Protein AF-A0A7S1CWE5-F1 (afdb_monomer_lite)

Foldseek 3Di:
DVVPPPDPDPPDDPVRVLQVLQVDWDQDPQGIWHADNPPRHTDQQRDKDWDKAKDWDPVPADPVGTDIDIDTQWIWHDDPVDIDIHGPHQHQDPVRDSDDDDDDDPPPPPDPADDPVVLVVLCVQLVVQLVVLVVVLVVLVVCVVDPVSVVVPSVLVNLLSQLSNLLSVLSNLVNDDDDPVVVVVSVVSNCVSNVSSVVSNVVSVPD

Radius of gyration: 37.26 Å; chains: 1; bounding box: 80×47×92 Å

pLDDT: mean 89.92, std 10.32, range [49.16, 98.31]

Sequence (207 aa):
GIAACQTENDYFSPIELHRQILQTSFTGASGPVSFDPSTGTRSVESLQFAVYNIFMDEDNSDDDFVAFQSRVVAIIEGKADAAEVNILNAFIYNDGGKVPPSDLPPLDHRQLELSTGVKALGWIIGGSVVFSTLYLGYFVWAHRNKTDIRAAQPLFLGMLLFGTFLMGISIIPMTIQDTRDQSTLTCMMTPWLFMMGFSIAFSALFT

Secondary structure (DSSP, 8-state):
--TTTT--STT--HHHHHHHHHH--EEETTEEE-B-TTT-SBPGGG-EEEEEEEEE-GGG-BTTB--EEEEEEEEEES-TTS-EEEE-S----TTS-SSPPPPPPP------PPPHHHHHHHHHHHHHHHHHHHHHHHHHHHTTTSHHHHHT-HHHHHHHHHHHHHHHHTHHHHH----TTTHHHHHHHHHHHHHHHHHHHHHHHH-

Organism: Cyclophora tenuis (NCBI:txid216820)

InterPro domains:
  IPR002455 GPCR family 3, GABA-B receptor [PTHR10519] (17-207)
  IPR017978 GPCR family 3, C-terminal [PF00003] (115-207)

Structure (mmCIF, N/CA/C/O backbone):
data_AF-A0A7S1CWE5-F1
#
_entry.id   AF-A0A7S1CWE5-F1
#
loop_
_atom_site.group_PDB
_atom_site.id
_atom_site.type_symbol
_atom_site.label_atom_id
_atom_site.label_alt_id
_atom_site.label_comp_id
_atom_site.label_asym_id
_atom_site.label_entity_id
_atom_site.label_seq_id
_atom_site.pdbx_PDB_ins_code
_atom_site.Cartn_x
_atom_site.Cartn_y
_atom_site.Cartn_z
_atom_site.occupancy
_atom_site.B_iso_or_equiv
_atom_site.auth_seq_id
_atom_site.auth_comp_id
_atom_site.auth_asym_id
_atom_site.auth_atom_id
_atom_site.pdbx_PDB_model_num
ATOM 1 N N . GLY A 1 1 ? 37.405 6.003 -14.367 1.00 50.72 1 GLY A N 1
ATOM 2 C CA . GLY A 1 1 ? 38.863 6.035 -14.152 1.00 5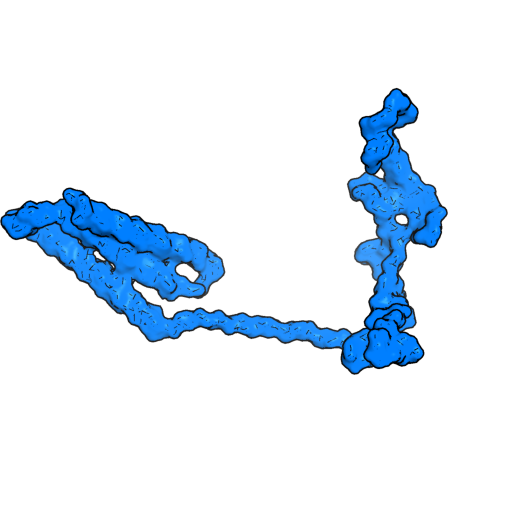0.72 1 GLY A CA 1
ATOM 3 C C . GLY A 1 1 ? 39.212 5.456 -12.799 1.00 50.72 1 GLY A C 1
ATOM 4 O O . GLY A 1 1 ? 39.399 6.215 -11.867 1.00 50.72 1 GLY A O 1
ATOM 5 N N . ILE A 1 2 ? 39.270 4.126 -12.696 1.00 49.16 2 ILE A N 1
ATOM 6 C CA . ILE A 1 2 ? 39.659 3.410 -11.463 1.00 49.16 2 ILE A CA 1
ATOM 7 C C . ILE A 1 2 ? 41.151 3.010 -11.521 1.00 49.16 2 ILE A C 1
ATOM 9 O O . ILE A 1 2 ? 41.769 2.736 -10.502 1.00 49.16 2 ILE A O 1
ATOM 13 N N . ALA A 1 3 ? 41.757 3.050 -12.716 1.00 54.53 3 ALA A N 1
ATOM 14 C CA . ALA A 1 3 ? 43.150 2.665 -12.957 1.00 54.53 3 ALA A CA 1
ATOM 15 C C . ALA A 1 3 ? 44.195 3.750 -12.609 1.00 54.53 3 ALA A C 1
ATOM 17 O O . ALA A 1 3 ? 45.382 3.457 -12.612 1.00 54.53 3 ALA A O 1
ATOM 18 N N . ALA A 1 4 ? 43.781 4.987 -12.307 1.00 57.53 4 ALA A N 1
ATOM 19 C CA . ALA A 1 4 ? 44.699 6.100 -12.018 1.00 57.53 4 ALA A CA 1
ATOM 20 C C . ALA A 1 4 ? 44.841 6.416 -10.516 1.00 57.53 4 ALA A C 1
ATOM 22 O O . ALA A 1 4 ? 45.616 7.287 -10.142 1.00 57.53 4 ALA A O 1
ATOM 23 N N . CYS A 1 5 ? 44.102 5.735 -9.634 1.00 57.69 5 CYS A N 1
ATOM 24 C CA . CYS A 1 5 ? 44.118 6.050 -8.200 1.00 57.69 5 CYS A CA 1
ATOM 25 C C . CYS A 1 5 ? 45.385 5.570 -7.466 1.00 57.69 5 CYS A C 1
ATOM 27 O O . CYS A 1 5 ? 45.549 5.901 -6.297 1.00 57.69 5 CYS A O 1
ATOM 29 N N . GLN A 1 6 ? 46.261 4.797 -8.119 1.00 58.94 6 GLN A N 1
ATOM 30 C CA . GLN A 1 6 ? 47.479 4.232 -7.516 1.00 58.94 6 GLN A CA 1
ATOM 31 C C . GLN A 1 6 ? 48.726 4.360 -8.404 1.00 58.94 6 GLN A C 1
ATOM 33 O O . GLN A 1 6 ? 49.717 3.670 -8.182 1.00 58.94 6 GLN A O 1
ATOM 38 N N . THR A 1 7 ? 48.712 5.219 -9.425 1.00 61.97 7 THR A N 1
ATOM 39 C CA . THR A 1 7 ? 49.931 5.458 -10.204 1.00 61.97 7 THR A CA 1
ATOM 40 C C . THR A 1 7 ? 50.860 6.367 -9.398 1.00 61.97 7 THR A C 1
ATOM 42 O O . THR A 1 7 ? 50.577 7.551 -9.266 1.00 61.97 7 THR A O 1
ATOM 45 N N . GLU A 1 8 ? 51.969 5.825 -8.883 1.00 63.31 8 GLU A N 1
ATOM 46 C CA . GLU A 1 8 ? 53.020 6.540 -8.121 1.00 63.31 8 GLU A CA 1
ATOM 47 C C . GLU A 1 8 ? 53.754 7.646 -8.914 1.00 63.31 8 GLU A C 1
ATOM 49 O O . GLU A 1 8 ? 54.685 8.258 -8.401 1.00 63.31 8 GLU A O 1
ATOM 54 N N . ASN A 1 9 ? 53.349 7.928 -10.157 1.00 61.97 9 ASN A N 1
ATOM 55 C CA . ASN A 1 9 ? 54.029 8.876 -11.033 1.00 61.97 9 ASN A CA 1
ATOM 56 C C . ASN A 1 9 ? 53.226 10.178 -11.238 1.00 61.97 9 ASN A C 1
ATOM 58 O O . ASN A 1 9 ? 52.073 10.139 -11.665 1.00 61.97 9 ASN A O 1
ATOM 62 N N . ASP A 1 10 ? 53.898 11.320 -11.048 1.00 65.38 10 ASP A N 1
ATOM 63 C CA . ASP A 1 10 ? 53.425 12.724 -11.104 1.00 65.38 10 ASP A CA 1
ATOM 64 C C . ASP A 1 10 ? 52.913 13.244 -12.474 1.00 65.38 10 ASP A C 1
ATOM 66 O O . ASP A 1 10 ? 52.763 14.450 -12.674 1.00 65.38 10 ASP A O 1
ATOM 70 N N . TYR A 1 11 ? 52.651 12.390 -13.466 1.00 72.81 11 TYR A N 1
ATOM 71 C CA . TYR A 1 11 ? 52.433 12.865 -14.844 1.00 72.81 11 TYR A CA 1
ATOM 72 C C . TYR A 1 11 ? 51.095 13.591 -15.073 1.00 72.81 11 TYR A C 1
ATOM 74 O O . TYR A 1 11 ? 51.016 14.422 -15.977 1.00 72.81 11 TYR A O 1
ATOM 82 N N . PHE A 1 12 ? 50.044 13.312 -14.293 1.00 74.25 12 PHE A N 1
ATOM 83 C CA . PHE A 1 12 ? 48.774 14.049 -14.359 1.00 74.25 12 PHE A CA 1
ATOM 84 C C . PHE A 1 12 ? 47.915 13.844 -13.104 1.00 74.25 12 PHE A C 1
ATOM 86 O O . PHE A 1 12 ? 47.935 12.787 -12.478 1.00 74.25 12 PHE A O 1
ATOM 93 N N . SER A 1 13 ? 47.088 14.842 -12.766 1.00 84.50 13 SER A N 1
ATOM 94 C CA . SER A 1 13 ? 46.064 14.686 -11.725 1.00 84.50 13 SER A CA 1
ATOM 95 C C . SER A 1 13 ? 44.827 13.954 -12.275 1.00 84.50 13 SER A C 1
ATOM 97 O O . SER A 1 13 ? 44.495 14.121 -13.452 1.00 84.50 13 SER A O 1
ATOM 99 N N . PRO A 1 14 ? 44.076 13.195 -11.453 1.00 82.25 14 PRO A N 1
ATOM 100 C CA . PRO A 1 14 ? 42.840 12.537 -11.892 1.00 82.25 14 PRO A CA 1
ATOM 101 C C . PRO A 1 14 ? 41.799 13.506 -12.473 1.00 82.25 14 PRO A C 1
ATOM 103 O O . PRO A 1 14 ? 41.075 13.161 -13.405 1.00 82.25 14 PRO A O 1
ATOM 106 N N . ILE A 1 15 ? 41.750 14.731 -11.942 1.00 85.75 15 ILE A N 1
ATOM 107 C CA . ILE A 1 15 ? 40.865 15.801 -12.420 1.00 85.75 15 ILE A CA 1
ATOM 108 C C . ILE A 1 15 ? 41.298 16.264 -13.814 1.00 85.75 15 ILE A C 1
ATOM 110 O O . ILE A 1 15 ? 40.448 16.477 -14.678 1.00 85.75 15 ILE A O 1
ATOM 114 N N . GLU A 1 16 ? 42.607 16.393 -14.043 1.00 87.19 16 GLU A N 1
ATOM 115 C CA . GLU A 1 16 ? 43.148 16.767 -15.348 1.00 87.19 16 GLU A CA 1
ATOM 116 C C . GLU A 1 16 ? 42.901 15.670 -16.382 1.00 87.19 16 GLU A C 1
ATOM 118 O O . GLU A 1 16 ? 42.371 15.961 -17.447 1.00 87.19 16 GLU A O 1
ATOM 123 N N . LEU A 1 17 ? 43.164 14.402 -16.048 1.00 87.50 17 LEU A N 1
ATOM 124 C CA . LEU A 1 17 ? 42.863 13.285 -16.947 1.00 87.50 17 LEU A CA 1
ATOM 125 C C . LEU A 1 17 ? 41.376 13.241 -17.313 1.00 87.50 17 LEU A C 1
ATOM 127 O O . LEU A 1 17 ? 41.041 13.079 -18.482 1.00 87.50 17 LEU A O 1
ATOM 131 N N . HIS A 1 18 ? 40.479 13.394 -16.336 1.00 89.50 18 HIS A N 1
ATOM 132 C CA . HIS A 1 18 ? 39.043 13.414 -16.602 1.00 89.50 18 HIS A CA 1
ATOM 133 C C . HIS A 1 18 ? 38.659 14.565 -17.541 1.00 89.50 18 HIS A C 1
ATOM 135 O O . HIS A 1 18 ? 37.950 14.344 -18.517 1.00 89.50 18 HIS A O 1
ATOM 141 N N . ARG A 1 19 ? 39.179 15.775 -17.301 1.00 91.12 19 ARG A N 1
ATOM 142 C CA . ARG A 1 19 ? 38.954 16.937 -18.173 1.00 91.12 19 ARG A CA 1
ATOM 143 C C . ARG A 1 19 ? 39.459 16.689 -19.594 1.00 91.12 19 ARG A C 1
ATOM 145 O O . ARG A 1 19 ? 38.743 16.998 -20.541 1.00 91.12 19 ARG A O 1
ATOM 152 N N . GLN A 1 20 ? 40.646 16.102 -19.736 1.00 91.62 20 GLN A N 1
ATOM 153 C CA . GLN A 1 20 ? 41.210 15.752 -21.037 1.00 91.62 20 GLN A CA 1
ATOM 154 C C . GLN A 1 20 ? 40.349 14.707 -21.751 1.00 91.62 20 GLN A C 1
ATOM 156 O O . GLN A 1 20 ? 40.031 14.894 -22.918 1.00 91.62 20 GLN A O 1
ATOM 161 N N . ILE A 1 21 ? 39.882 13.665 -21.049 1.00 92.69 21 ILE A N 1
ATOM 162 C CA . ILE A 1 21 ? 38.960 12.658 -21.606 1.00 92.69 21 ILE A CA 1
ATOM 163 C C . ILE A 1 21 ? 37.685 13.321 -22.138 1.00 92.69 21 ILE A C 1
ATOM 165 O O . ILE A 1 21 ? 37.298 13.047 -23.272 1.00 92.69 21 ILE A O 1
ATOM 169 N N . LEU A 1 22 ? 37.073 14.232 -21.376 1.00 94.38 22 LEU A N 1
ATOM 170 C CA . LEU A 1 22 ? 35.870 14.948 -21.818 1.00 94.38 22 LEU A CA 1
ATOM 171 C C . LEU A 1 22 ? 36.103 15.822 -23.059 1.00 94.38 22 LEU A C 1
ATOM 173 O O . LEU A 1 22 ? 35.178 16.050 -23.829 1.00 94.38 22 LEU A O 1
ATOM 177 N N . GLN A 1 23 ? 37.331 16.303 -23.259 1.00 94.75 23 GLN A N 1
ATOM 178 C CA . GLN A 1 23 ? 37.723 17.100 -24.424 1.00 94.75 23 GLN A CA 1
ATOM 179 C C . GLN A 1 23 ? 38.191 16.247 -25.609 1.00 94.75 23 GLN A C 1
ATOM 181 O O . GLN A 1 23 ? 38.357 16.774 -26.712 1.00 94.75 23 GLN A O 1
ATOM 186 N N . THR A 1 24 ? 38.403 14.940 -25.419 1.00 94.06 24 THR A N 1
ATOM 187 C CA . THR A 1 24 ? 38.786 14.067 -26.527 1.00 94.06 24 THR A CA 1
ATOM 188 C C . THR A 1 24 ? 37.632 13.889 -27.504 1.00 94.06 24 THR A C 1
ATOM 190 O O . THR A 1 24 ? 36.492 13.609 -27.132 1.00 94.06 24 THR A O 1
ATOM 193 N N . SER A 1 25 ? 37.954 14.022 -28.787 1.00 94.75 25 SER A N 1
ATOM 194 C CA . SER A 1 25 ? 37.091 13.595 -29.876 1.00 94.75 25 SER A CA 1
ATOM 195 C C . SER A 1 25 ? 37.913 12.769 -30.851 1.00 94.75 25 SER A C 1
ATOM 197 O O . SER A 1 25 ? 39.050 13.110 -31.178 1.00 94.75 25 SER A O 1
ATOM 199 N N . PHE A 1 26 ? 37.370 11.633 -31.263 1.00 95.38 26 PHE A N 1
ATOM 200 C CA . PHE A 1 26 ? 38.037 10.731 -32.194 1.00 95.38 26 PHE A CA 1
ATOM 201 C C . PHE A 1 26 ? 37.001 9.934 -32.979 1.00 95.38 26 PHE A C 1
ATOM 203 O O . PHE A 1 26 ? 35.851 9.816 -32.568 1.00 95.38 26 PHE A O 1
ATOM 210 N N . THR A 1 27 ? 37.396 9.379 -34.122 1.00 95.62 27 THR A N 1
ATOM 211 C CA . THR A 1 27 ? 36.531 8.479 -34.897 1.00 95.62 27 THR A CA 1
ATOM 212 C C . THR A 1 27 ? 36.921 7.042 -34.593 1.00 95.62 27 THR A C 1
ATOM 214 O O . THR A 1 27 ? 38.054 6.641 -34.848 1.00 95.62 27 THR A O 1
ATOM 217 N N . GLY A 1 28 ? 35.994 6.286 -34.007 1.00 92.50 28 GLY A N 1
ATOM 218 C CA . GLY A 1 28 ? 36.162 4.865 -33.716 1.00 92.50 28 GLY A CA 1
ATOM 219 C C . GLY A 1 28 ? 35.362 3.981 -34.673 1.00 92.50 28 GLY A C 1
ATOM 220 O O . GLY A 1 28 ? 34.708 4.460 -35.596 1.00 92.50 28 GLY A O 1
ATOM 221 N N . ALA A 1 29 ? 35.353 2.673 -34.405 1.00 91.06 29 ALA A N 1
ATOM 222 C CA . ALA A 1 29 ? 34.542 1.713 -35.162 1.00 91.06 29 ALA A CA 1
ATOM 223 C C . ALA A 1 29 ? 33.028 1.993 -35.060 1.00 91.06 29 ALA A C 1
ATOM 225 O O . ALA A 1 29 ? 32.278 1.674 -35.973 1.00 91.06 29 ALA A O 1
ATOM 226 N N . SER A 1 30 ? 32.585 2.628 -33.971 1.00 88.06 30 SER A N 1
ATOM 227 C CA . SER A 1 30 ? 31.195 3.053 -33.755 1.00 88.06 30 SER A CA 1
ATOM 228 C C . SER A 1 30 ? 30.885 4.458 -34.295 1.00 88.06 30 SER A C 1
ATOM 230 O O . SER A 1 30 ? 29.948 5.092 -33.811 1.00 88.06 30 SER A O 1
ATOM 232 N N . GLY A 1 31 ? 31.725 5.002 -35.179 1.00 89.94 31 GLY A N 1
ATOM 233 C CA . GLY A 1 31 ? 31.609 6.370 -35.685 1.00 89.94 31 GLY A CA 1
ATOM 234 C C . GLY A 1 31 ? 32.316 7.422 -34.815 1.00 89.94 31 GLY A C 1
ATOM 235 O O . GLY A 1 31 ? 33.174 7.073 -33.992 1.00 89.94 31 GLY A O 1
ATOM 236 N N . PRO A 1 32 ? 32.001 8.716 -35.007 1.00 92.00 32 PRO A N 1
ATOM 237 C CA . PRO A 1 32 ? 32.591 9.797 -34.225 1.00 92.00 32 PRO A CA 1
ATOM 238 C C . PRO A 1 32 ? 32.208 9.653 -32.749 1.00 92.00 32 PRO A C 1
ATOM 240 O O . PRO A 1 32 ? 31.063 9.366 -32.415 1.00 92.00 32 PRO A O 1
ATOM 243 N N . VAL A 1 33 ? 33.171 9.831 -31.855 1.00 93.00 33 VAL A N 1
ATOM 244 C CA . VAL A 1 33 ? 32.997 9.785 -30.403 1.00 93.00 33 VAL A CA 1
ATOM 245 C C . VAL A 1 33 ? 33.381 11.149 -29.854 1.00 93.00 33 VAL A C 1
ATOM 247 O O . VAL A 1 33 ? 34.499 11.616 -30.067 1.00 93.00 33 VAL A O 1
ATOM 250 N N . SER A 1 34 ? 32.458 11.776 -29.140 1.00 94.31 34 SER A N 1
ATOM 251 C CA . SER A 1 34 ? 32.696 12.961 -28.317 1.00 94.31 34 SER A CA 1
ATOM 252 C C . SER A 1 34 ? 31.933 12.812 -27.006 1.00 94.31 34 SER A C 1
ATOM 254 O O . SER A 1 34 ? 30.985 12.027 -26.932 1.00 94.31 34 SER A O 1
ATOM 256 N N . PHE A 1 35 ? 32.346 13.524 -25.962 1.00 93.94 35 PHE A N 1
ATOM 257 C CA . PHE A 1 35 ? 31.734 13.433 -2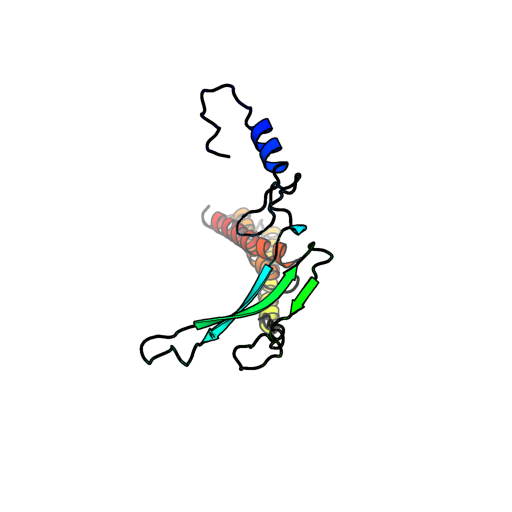4.637 1.00 93.94 35 PHE A CA 1
ATOM 258 C C . PHE A 1 35 ? 31.040 14.739 -24.257 1.00 93.94 35 PHE A C 1
ATOM 260 O O . PHE A 1 35 ? 31.499 15.828 -24.593 1.00 93.94 35 PHE A O 1
ATOM 267 N N . ASP A 1 36 ? 29.920 14.621 -23.552 1.00 92.12 36 ASP A N 1
ATOM 268 C CA . ASP A 1 36 ? 29.234 15.748 -22.939 1.00 92.12 36 ASP A CA 1
ATOM 269 C C . ASP A 1 36 ? 30.045 16.222 -21.719 1.00 92.12 36 ASP A C 1
ATOM 271 O O . ASP A 1 36 ? 30.264 15.440 -20.788 1.00 92.12 36 ASP A O 1
ATOM 275 N N . PRO A 1 37 ? 30.488 17.492 -21.684 1.00 92.12 37 PRO A N 1
ATOM 276 C CA . PRO A 1 37 ? 31.319 18.008 -20.601 1.00 92.12 37 PRO A CA 1
ATOM 277 C C . PRO A 1 37 ? 30.603 18.060 -19.242 1.00 92.12 37 PRO A C 1
ATOM 279 O O . PRO A 1 37 ? 31.273 18.161 -18.215 1.00 92.12 37 PRO A O 1
ATOM 282 N N . SER A 1 38 ? 29.267 18.017 -19.219 1.00 92.19 38 SER A N 1
ATOM 283 C CA . SER A 1 38 ? 28.462 18.090 -17.998 1.00 92.19 38 SER A CA 1
ATOM 284 C C . SER A 1 38 ? 28.180 16.715 -17.387 1.00 92.19 38 SER A C 1
ATOM 286 O O . SER A 1 38 ? 28.329 16.537 -16.179 1.00 92.19 38 SER A O 1
ATOM 288 N N . THR A 1 39 ? 27.807 15.734 -18.214 1.00 91.88 39 THR A N 1
ATOM 289 C CA . THR A 1 39 ? 27.425 14.387 -17.759 1.00 91.88 39 THR A CA 1
ATOM 290 C C . THR A 1 39 ? 28.554 13.364 -17.876 1.00 91.88 39 THR A C 1
ATOM 292 O O . THR A 1 39 ? 28.518 12.329 -17.214 1.00 91.88 39 THR A O 1
ATOM 295 N N . GLY A 1 40 ? 29.547 13.622 -18.730 1.00 91.62 40 GLY A N 1
ATOM 296 C CA . GLY A 1 40 ? 30.605 12.676 -19.085 1.00 91.62 40 GLY A CA 1
ATOM 297 C C . GLY A 1 40 ? 30.152 11.495 -19.941 1.00 91.62 40 GLY A C 1
ATOM 298 O O . GLY A 1 40 ? 30.930 10.572 -20.183 1.00 91.62 40 GLY A O 1
ATOM 299 N N . THR A 1 41 ? 28.903 11.510 -20.410 1.00 92.12 41 THR A N 1
ATOM 300 C CA . THR A 1 41 ? 28.372 10.508 -21.339 1.00 92.12 41 THR A CA 1
ATOM 301 C C . THR A 1 41 ? 28.758 10.843 -22.780 1.00 92.12 41 THR A C 1
ATOM 303 O O . THR A 1 41 ? 29.221 11.945 -23.071 1.00 92.12 41 THR A O 1
ATOM 306 N N . ARG A 1 42 ? 28.616 9.888 -23.706 1.00 90.81 42 ARG A N 1
ATOM 307 C CA . ARG A 1 42 ? 28.870 10.150 -25.129 1.00 90.81 42 ARG A CA 1
ATOM 308 C C . ARG A 1 42 ? 27.817 11.122 -25.672 1.00 90.81 42 ARG A C 1
ATOM 310 O O . ARG A 1 42 ? 26.630 10.939 -25.422 1.00 90.81 42 ARG A O 1
ATOM 317 N N . SER A 1 43 ? 28.256 12.120 -26.435 1.00 89.81 43 SER A N 1
ATOM 318 C CA . SER A 1 43 ? 27.379 13.111 -27.056 1.00 89.81 43 SER A CA 1
ATOM 319 C C . SER A 1 43 ? 26.349 12.432 -27.953 1.00 89.81 43 SER A C 1
ATOM 321 O O . SER A 1 43 ? 26.707 11.660 -28.850 1.00 89.81 43 SER A O 1
ATOM 323 N N . VAL A 1 44 ? 25.077 12.769 -27.734 1.00 86.00 44 VAL A N 1
ATOM 324 C CA . VAL A 1 44 ? 23.927 12.227 -28.472 1.00 86.00 44 VAL A CA 1
ATOM 325 C C . VAL A 1 44 ? 23.989 12.589 -29.959 1.00 86.00 44 VAL A C 1
ATOM 327 O O . VAL A 1 44 ? 23.566 11.801 -30.790 1.00 86.00 44 VAL A O 1
ATOM 330 N N . GLU A 1 45 ? 24.618 13.714 -30.319 1.00 84.50 45 GLU A N 1
ATOM 331 C CA . GLU A 1 45 ? 24.836 14.110 -31.723 1.00 84.50 45 GLU A CA 1
ATOM 332 C C . GLU A 1 45 ? 25.700 13.114 -32.507 1.00 84.50 45 GLU A C 1
ATOM 334 O O . GLU A 1 45 ? 25.619 13.034 -33.727 1.00 84.50 45 GLU A O 1
ATOM 339 N N . SER A 1 46 ? 26.556 12.376 -31.800 1.00 81.94 46 SER A N 1
ATOM 340 C CA . SER A 1 46 ? 27.487 11.409 -32.382 1.00 81.94 46 SER A CA 1
ATOM 341 C C . SER A 1 46 ? 26.958 9.971 -32.339 1.00 81.94 46 SER A C 1
ATOM 343 O O . SER A 1 46 ? 27.666 9.034 -32.716 1.00 81.94 46 SER A O 1
ATOM 345 N N . LEU A 1 47 ? 25.741 9.792 -31.815 1.00 87.38 47 LEU A N 1
ATOM 346 C CA . LEU A 1 47 ? 25.101 8.503 -31.621 1.00 87.38 47 LEU A CA 1
ATOM 347 C C . LEU A 1 47 ? 24.037 8.267 -32.686 1.00 87.38 47 LEU A C 1
ATOM 349 O O . LEU A 1 47 ? 23.243 9.139 -33.024 1.00 87.38 47 LEU A O 1
ATOM 353 N N . GLN A 1 48 ? 24.018 7.031 -33.161 1.00 89.19 48 GLN A N 1
ATOM 354 C CA . GLN A 1 48 ? 22.978 6.497 -34.015 1.00 89.19 48 GLN A CA 1
ATOM 355 C C . GLN A 1 48 ? 22.331 5.350 -33.249 1.00 89.19 48 GLN A C 1
ATOM 357 O O . GLN A 1 48 ? 23.022 4.441 -32.778 1.00 89.19 48 GLN A O 1
ATOM 362 N N . PHE A 1 49 ? 21.013 5.396 -33.103 1.00 91.56 49 PHE A N 1
ATOM 363 C CA . PHE A 1 49 ? 20.254 4.304 -32.510 1.00 91.56 49 PHE A CA 1
ATOM 364 C C . PHE A 1 49 ? 19.559 3.530 -33.620 1.00 91.56 49 PHE A C 1
ATOM 366 O O . PHE A 1 49 ? 19.057 4.115 -34.574 1.00 91.56 49 PHE A O 1
ATOM 373 N N . ALA A 1 50 ? 19.520 2.209 -33.500 1.00 94.56 50 ALA A N 1
ATOM 374 C CA . ALA A 1 50 ? 18.820 1.352 -34.442 1.00 94.56 50 ALA A CA 1
ATOM 375 C C . ALA A 1 50 ? 17.773 0.530 -33.694 1.00 94.56 50 ALA A C 1
ATOM 377 O O . ALA A 1 50 ? 18.059 -0.086 -32.666 1.00 94.56 50 ALA A O 1
ATOM 378 N N . VAL A 1 51 ? 16.556 0.529 -34.225 1.00 96.06 51 VAL A N 1
ATOM 379 C CA . VAL A 1 51 ? 15.448 -0.296 -33.755 1.00 96.06 51 VAL A CA 1
ATOM 380 C C . VAL A 1 51 ? 15.419 -1.547 -34.614 1.00 96.06 51 VAL A C 1
ATOM 382 O O . VAL A 1 51 ? 15.240 -1.466 -35.829 1.00 96.06 51 VAL A O 1
ATOM 385 N N . TYR A 1 52 ? 15.583 -2.702 -33.981 1.00 97.44 52 TYR A N 1
ATOM 386 C CA . TYR A 1 52 ? 15.511 -3.999 -34.641 1.00 97.44 52 TYR A CA 1
ATOM 387 C C . TYR A 1 52 ? 14.165 -4.648 -34.343 1.00 97.44 52 TYR A C 1
ATOM 389 O O . TYR A 1 52 ? 13.723 -4.666 -33.197 1.00 97.44 52 TYR A O 1
ATOM 397 N N . ASN A 1 53 ? 13.538 -5.208 -35.371 1.00 97.38 53 ASN A N 1
ATOM 398 C CA . ASN A 1 53 ? 12.456 -6.161 -35.203 1.00 97.38 53 ASN A CA 1
ATOM 399 C C . ASN A 1 53 ? 13.020 -7.575 -35.317 1.00 97.38 53 ASN A C 1
ATOM 401 O O . ASN A 1 53 ? 13.721 -7.878 -36.285 1.00 97.38 53 ASN A O 1
ATOM 405 N N . ILE A 1 54 ? 12.736 -8.408 -34.322 1.00 96.56 54 ILE A N 1
ATOM 406 C CA . ILE A 1 54 ? 13.223 -9.782 -34.222 1.00 96.56 54 ILE A CA 1
ATOM 407 C C . ILE A 1 54 ? 12.026 -10.701 -34.419 1.00 96.56 54 ILE A C 1
ATOM 409 O O . ILE A 1 54 ? 11.036 -10.590 -33.700 1.00 96.56 54 ILE A O 1
ATOM 413 N N . PHE A 1 55 ? 12.121 -11.601 -35.388 1.00 94.12 55 PHE A N 1
ATOM 414 C CA . PHE A 1 55 ? 11.066 -12.553 -35.717 1.00 94.12 55 PHE A CA 1
ATOM 415 C C . PHE A 1 55 ? 11.670 -13.926 -36.018 1.00 94.12 55 PHE A C 1
ATOM 417 O O . PHE A 1 55 ? 12.878 -14.052 -36.227 1.00 94.12 55 PHE A O 1
ATOM 424 N N . MET A 1 56 ? 10.835 -14.963 -35.965 1.00 94.38 56 MET A N 1
ATOM 425 C CA . MET A 1 56 ? 11.257 -16.340 -36.219 1.00 94.38 56 MET A CA 1
ATOM 426 C C . MET A 1 56 ? 11.767 -16.477 -37.659 1.00 94.38 56 MET A C 1
ATOM 428 O O . MET A 1 56 ? 11.206 -15.899 -38.592 1.00 94.38 56 MET A O 1
ATOM 432 N N . ASP A 1 57 ? 12.866 -17.200 -37.819 1.00 95.62 57 ASP A N 1
ATOM 433 C CA . ASP A 1 57 ? 13.450 -17.515 -39.114 1.00 95.62 57 ASP A CA 1
ATOM 434 C C . ASP A 1 57 ? 13.036 -18.928 -39.517 1.00 95.62 57 ASP A C 1
ATOM 436 O O . ASP A 1 57 ? 13.664 -19.900 -39.103 1.00 95.62 57 ASP A O 1
ATOM 440 N N . GLU A 1 58 ? 11.934 -19.039 -40.259 1.00 93.69 58 GLU A N 1
ATOM 441 C CA . GLU A 1 58 ? 11.351 -20.328 -40.655 1.00 93.69 58 GLU A CA 1
ATOM 442 C C . GLU A 1 58 ? 12.314 -21.172 -41.499 1.00 93.69 58 GLU A C 1
ATOM 444 O O . GLU A 1 58 ? 12.308 -22.390 -41.374 1.00 93.69 58 GLU A O 1
ATOM 449 N N . ASP A 1 59 ? 13.184 -20.541 -42.295 1.00 96.38 59 ASP A N 1
ATOM 450 C CA . ASP A 1 59 ? 14.119 -21.248 -43.179 1.00 96.38 59 ASP A CA 1
ATOM 451 C C . ASP A 1 59 ? 15.263 -21.929 -42.407 1.00 96.38 59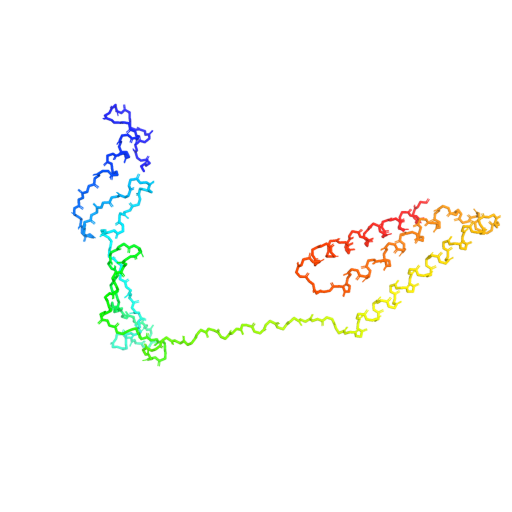 ASP A C 1
ATOM 453 O O . ASP A 1 59 ? 15.865 -22.883 -42.897 1.00 96.38 59 ASP A O 1
ATOM 457 N N . ASN A 1 60 ? 15.573 -21.427 -41.208 1.00 95.81 60 ASN A N 1
ATOM 458 C CA . ASN A 1 60 ? 16.643 -21.928 -40.341 1.00 95.81 60 ASN A CA 1
ATOM 459 C C . ASN A 1 60 ? 16.115 -22.556 -39.040 1.00 95.81 60 ASN A C 1
ATOM 461 O O . ASN A 1 60 ? 16.910 -22.888 -38.158 1.00 95.81 60 ASN A O 1
ATOM 465 N N . SER A 1 61 ? 14.792 -22.666 -38.889 1.00 95.69 61 SER A N 1
ATOM 466 C CA . SER A 1 61 ? 14.157 -23.303 -37.735 1.00 95.69 61 SER A CA 1
ATOM 467 C C . SER A 1 61 ? 13.774 -24.742 -38.074 1.00 95.69 61 SER A C 1
ATOM 469 O O . SER A 1 61 ? 13.160 -24.992 -39.105 1.00 95.69 61 SER A O 1
ATOM 471 N N . ASP A 1 62 ? 14.083 -25.662 -37.165 1.00 95.62 62 ASP A N 1
ATOM 472 C CA . ASP A 1 62 ? 13.758 -27.089 -37.240 1.00 95.62 62 ASP A CA 1
ATOM 473 C C . ASP A 1 62 ? 12.889 -27.500 -36.034 1.00 95.62 62 ASP A C 1
ATOM 475 O O . ASP A 1 62 ? 12.689 -26.721 -35.099 1.00 95.62 62 ASP A O 1
ATOM 479 N N . ASP A 1 63 ? 12.420 -28.753 -36.001 1.00 95.06 63 ASP A N 1
ATOM 480 C CA . ASP A 1 63 ? 11.588 -29.288 -34.905 1.00 95.06 63 ASP A CA 1
ATOM 481 C C . ASP A 1 63 ? 12.249 -29.166 -33.513 1.00 95.06 63 ASP A C 1
ATOM 483 O O . ASP A 1 63 ? 11.556 -29.018 -32.504 1.00 95.06 63 ASP A O 1
ATOM 487 N N . ASP A 1 64 ? 13.585 -29.188 -33.456 1.00 96.06 64 ASP A N 1
ATOM 488 C CA . ASP A 1 64 ? 14.363 -29.111 -32.213 1.00 96.06 64 ASP A CA 1
ATOM 489 C C . ASP A 1 64 ? 14.908 -27.700 -31.911 1.00 96.06 64 ASP A C 1
ATOM 491 O O . ASP A 1 64 ? 15.313 -27.420 -30.778 1.00 96.06 64 ASP A O 1
ATOM 495 N N . PHE A 1 65 ? 14.938 -26.800 -32.902 1.00 95.06 65 PHE A N 1
ATOM 496 C CA . PHE A 1 65 ? 15.617 -25.507 -32.793 1.00 95.06 65 PHE A CA 1
ATOM 497 C C . PHE A 1 65 ? 14.830 -24.377 -33.448 1.00 95.06 65 PHE A C 1
ATOM 499 O O . PHE A 1 65 ? 14.528 -24.408 -34.634 1.00 95.06 65 PHE A O 1
ATOM 506 N N . VAL A 1 66 ? 14.592 -23.312 -32.682 1.00 95.00 66 VAL A N 1
ATOM 507 C CA . VAL A 1 66 ? 13.994 -22.075 -33.191 1.00 95.00 66 VAL A CA 1
ATOM 508 C C . VAL A 1 66 ? 15.094 -21.064 -33.487 1.00 95.00 66 VAL A C 1
ATOM 510 O O . VAL A 1 66 ? 15.773 -20.590 -32.570 1.00 95.00 66 VAL A O 1
ATOM 513 N N . ALA A 1 67 ? 15.249 -20.710 -34.759 1.00 96.56 67 ALA A N 1
ATOM 514 C CA . ALA A 1 67 ? 16.113 -19.627 -35.195 1.00 96.56 67 ALA A CA 1
ATOM 515 C C . ALA A 1 67 ? 15.345 -18.300 -35.230 1.00 96.56 67 ALA A C 1
ATOM 517 O O . ALA A 1 67 ? 14.140 -18.242 -35.483 1.00 96.56 67 ALA A O 1
ATOM 518 N N . PHE A 1 68 ? 16.062 -17.206 -34.980 1.00 96.25 68 PHE A N 1
ATOM 519 C CA . PHE A 1 68 ? 15.523 -15.853 -35.058 1.00 96.25 68 PHE A CA 1
ATOM 520 C C . PHE A 1 68 ? 16.369 -15.024 -36.010 1.00 96.25 68 PHE A C 1
ATOM 522 O O . PHE A 1 68 ? 17.598 -15.034 -35.933 1.00 96.25 68 PHE A O 1
ATOM 529 N N . GLN A 1 69 ? 15.698 -14.237 -36.842 1.00 96.19 69 GLN A N 1
ATOM 530 C CA . GLN A 1 69 ? 16.323 -13.223 -37.675 1.00 96.19 69 GLN A CA 1
ATOM 531 C C . GLN A 1 69 ? 15.947 -11.832 -37.170 1.00 96.19 69 GLN A C 1
ATOM 533 O O . GLN A 1 69 ? 14.844 -11.596 -36.669 1.00 96.19 69 GLN A O 1
ATOM 538 N N . SER A 1 70 ? 16.883 -10.892 -37.286 1.00 96.56 70 SER A N 1
ATOM 539 C CA . SER A 1 70 ? 16.655 -9.494 -36.933 1.00 96.56 70 SER A CA 1
ATOM 540 C C . SER A 1 70 ? 16.706 -8.614 -38.175 1.00 96.56 70 SER A C 1
ATOM 542 O O . SER A 1 70 ? 17.509 -8.819 -39.085 1.00 96.56 70 SER A O 1
ATOM 544 N N . ARG A 1 71 ? 15.831 -7.610 -38.223 1.00 96.25 71 ARG A N 1
ATOM 545 C CA . ARG A 1 71 ? 15.788 -6.614 -39.295 1.00 96.25 71 ARG A CA 1
ATOM 546 C C . ARG A 1 71 ? 15.747 -5.219 -38.699 1.00 96.25 71 ARG A C 1
ATOM 548 O O . ARG A 1 71 ? 14.930 -4.948 -37.823 1.00 96.25 71 ARG A O 1
ATOM 555 N N . VAL A 1 72 ? 16.585 -4.318 -39.205 1.00 97.00 72 VAL A N 1
ATOM 556 C CA . VAL A 1 72 ? 16.534 -2.901 -38.822 1.00 97.00 72 VAL A CA 1
ATOM 557 C C . VAL A 1 72 ? 15.234 -2.289 -39.349 1.00 97.00 72 VAL A C 1
ATOM 559 O O . VAL A 1 72 ? 14.996 -2.264 -40.556 1.00 97.00 72 VAL A O 1
ATOM 562 N N . VAL A 1 73 ? 14.389 -1.804 -38.445 1.00 96.88 73 VAL A N 1
ATOM 563 C CA . VAL A 1 73 ? 13.117 -1.131 -38.743 1.00 96.88 73 VAL A CA 1
ATOM 564 C C . VAL A 1 73 ? 13.319 0.361 -38.875 1.00 96.88 73 VAL A C 1
ATOM 566 O O . VAL A 1 73 ? 12.848 0.957 -39.838 1.00 96.88 73 VAL A O 1
ATOM 569 N N . ALA A 1 74 ? 14.031 0.960 -37.928 1.00 96.19 74 ALA A N 1
ATOM 570 C CA . ALA A 1 74 ? 14.258 2.390 -37.910 1.00 96.19 74 ALA A CA 1
ATOM 571 C C . ALA A 1 74 ? 15.667 2.705 -37.430 1.00 96.19 74 ALA A C 1
ATOM 573 O O . ALA A 1 74 ? 16.222 2.003 -36.585 1.00 96.19 74 ALA A O 1
ATOM 574 N N . ILE A 1 75 ? 16.212 3.784 -37.966 1.00 94.38 75 ILE A N 1
ATOM 575 C CA . ILE A 1 75 ? 17.437 4.408 -37.501 1.00 94.38 75 ILE A CA 1
ATOM 576 C C . ILE A 1 75 ? 17.059 5.784 -36.960 1.00 94.38 75 ILE A C 1
ATOM 578 O O . ILE A 1 75 ? 16.310 6.516 -37.599 1.00 94.38 75 ILE A O 1
ATOM 582 N N . ILE A 1 76 ? 17.547 6.109 -35.770 1.00 92.56 76 ILE A N 1
ATOM 583 C CA . ILE A 1 76 ? 17.291 7.370 -35.084 1.00 92.56 76 ILE A CA 1
ATOM 584 C C . ILE A 1 76 ? 18.625 8.098 -34.966 1.00 92.56 76 ILE A C 1
ATOM 586 O O . ILE A 1 76 ? 19.558 7.599 -34.328 1.00 92.56 76 ILE A O 1
ATOM 590 N N . GLU A 1 77 ? 18.701 9.264 -35.597 1.00 89.12 77 GLU A N 1
ATOM 591 C CA . GLU A 1 77 ? 19.884 10.124 -35.631 1.00 89.12 77 GLU A CA 1
ATOM 592 C C . GLU A 1 77 ? 19.554 11.503 -35.057 1.00 89.12 77 GLU A C 1
ATOM 594 O O . GLU A 1 77 ? 18.443 12.007 -35.205 1.00 89.12 77 GLU A O 1
ATOM 599 N N . GLY A 1 78 ? 20.534 12.135 -34.412 1.00 79.00 78 GLY A N 1
ATOM 600 C CA . GLY A 1 78 ? 20.415 13.517 -33.947 1.00 79.00 78 GLY A CA 1
ATOM 601 C C . GLY A 1 78 ? 20.092 13.676 -32.459 1.00 79.00 78 GLY A C 1
ATOM 602 O O . GLY A 1 78 ? 20.129 12.736 -31.669 1.00 79.00 78 GLY A O 1
ATOM 603 N N . LYS A 1 79 ? 19.850 14.928 -32.052 1.00 75.69 79 LYS A N 1
ATOM 604 C CA . LYS A 1 79 ? 19.617 15.318 -30.650 1.00 75.69 79 LYS A CA 1
ATOM 605 C C . LYS A 1 79 ? 18.267 14.824 -30.139 1.00 75.69 79 LYS A C 1
ATOM 607 O O . LYS A 1 79 ? 17.312 14.784 -30.898 1.00 75.69 79 LYS A O 1
ATOM 612 N N . ALA A 1 80 ? 18.166 14.582 -28.831 1.00 67.06 80 ALA A N 1
ATOM 613 C CA . ALA A 1 80 ? 16.933 14.139 -28.168 1.00 67.06 80 ALA A CA 1
ATOM 614 C C . ALA A 1 80 ? 15.683 14.975 -28.529 1.00 67.06 80 ALA A C 1
ATOM 616 O O . ALA A 1 80 ? 14.607 14.411 -28.691 1.00 67.06 80 ALA A O 1
ATOM 617 N N . ASP A 1 81 ? 15.839 16.289 -28.728 1.00 70.19 81 ASP A N 1
ATOM 618 C CA . ASP A 1 81 ? 14.732 17.206 -29.046 1.00 70.19 81 ASP A CA 1
ATOM 619 C C . ASP A 1 81 ? 14.458 17.372 -30.556 1.00 70.19 81 ASP A C 1
ATOM 621 O O . ASP A 1 81 ? 13.485 18.016 -30.944 1.00 70.19 81 ASP A O 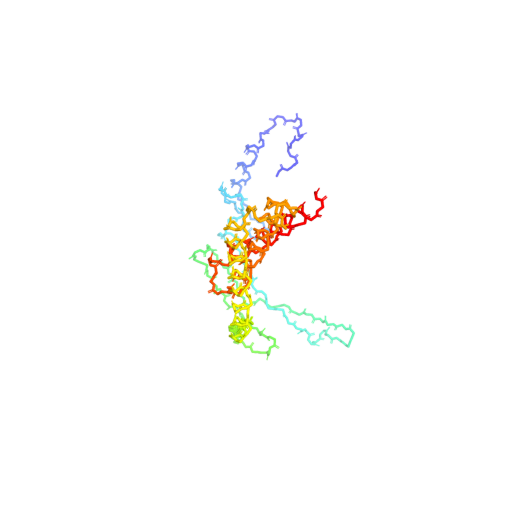1
ATOM 625 N N . ALA A 1 82 ? 15.316 16.824 -31.420 1.00 75.06 82 ALA A N 1
ATOM 626 C CA . ALA A 1 82 ? 15.244 16.954 -32.878 1.00 75.06 82 ALA A CA 1
ATOM 627 C C . ALA A 1 82 ? 15.683 15.659 -33.582 1.00 75.06 82 ALA A C 1
ATOM 629 O O . ALA A 1 82 ? 16.367 15.700 -34.603 1.00 75.06 82 ALA A O 1
ATOM 630 N N . ALA A 1 83 ? 15.352 14.510 -32.992 1.00 82.12 83 ALA A N 1
ATOM 631 C CA . ALA A 1 83 ? 15.762 13.220 -33.516 1.00 82.12 83 ALA A CA 1
ATOM 632 C C . ALA A 1 83 ? 15.022 12.938 -34.829 1.00 82.12 83 ALA A C 1
ATOM 634 O O . ALA A 1 83 ? 13.790 12.911 -34.870 1.00 82.12 83 ALA A O 1
ATOM 635 N N . GLU A 1 84 ? 15.776 12.714 -35.900 1.00 87.75 84 GLU A N 1
ATOM 636 C CA . GLU A 1 84 ? 15.233 12.289 -37.182 1.00 87.75 84 GLU A CA 1
ATOM 637 C C . GLU A 1 84 ? 15.083 10.768 -37.165 1.00 87.75 84 GLU A C 1
ATOM 639 O O . GLU A 1 84 ? 16.047 10.019 -36.980 1.00 87.75 84 GLU A O 1
ATOM 644 N N . VAL A 1 85 ? 13.841 10.305 -37.317 1.00 90.88 85 VAL A N 1
ATOM 645 C CA . VAL A 1 85 ? 13.511 8.878 -37.344 1.00 90.88 85 VAL A CA 1
ATOM 646 C C . VAL A 1 85 ? 13.391 8.427 -38.794 1.00 90.88 85 VAL A C 1
ATOM 648 O O . VAL A 1 85 ? 12.381 8.662 -39.457 1.00 90.88 85 VAL A O 1
ATOM 651 N N . ASN A 1 86 ? 14.415 7.730 -39.271 1.00 94.19 86 ASN A N 1
ATOM 652 C CA . ASN A 1 86 ? 14.459 7.140 -40.600 1.00 94.19 86 ASN A CA 1
ATOM 653 C C . ASN A 1 86 ? 13.904 5.714 -40.556 1.00 94.19 86 ASN A C 1
ATOM 655 O O . ASN A 1 86 ? 14.587 4.774 -40.146 1.00 94.19 86 ASN A O 1
ATOM 659 N N . ILE A 1 87 ? 12.650 5.546 -40.979 1.00 93.38 87 ILE A N 1
ATOM 660 C CA . ILE A 1 87 ? 11.993 4.236 -41.056 1.00 93.38 87 ILE A CA 1
ATOM 661 C C . ILE A 1 87 ? 12.476 3.515 -42.321 1.00 93.38 87 ILE A C 1
ATOM 663 O O . ILE A 1 87 ? 12.138 3.904 -43.436 1.00 93.38 87 ILE A O 1
ATOM 667 N N . LEU A 1 88 ? 13.262 2.454 -42.141 1.00 95.56 88 LEU A N 1
ATOM 668 C CA . LEU A 1 88 ? 13.805 1.628 -43.222 1.00 95.56 88 LEU A CA 1
ATOM 669 C C . LEU A 1 88 ? 12.866 0.482 -43.606 1.00 95.56 88 LEU A C 1
ATOM 671 O O . LEU A 1 88 ? 12.743 0.139 -44.778 1.00 95.56 88 LEU A O 1
ATOM 675 N N . ASN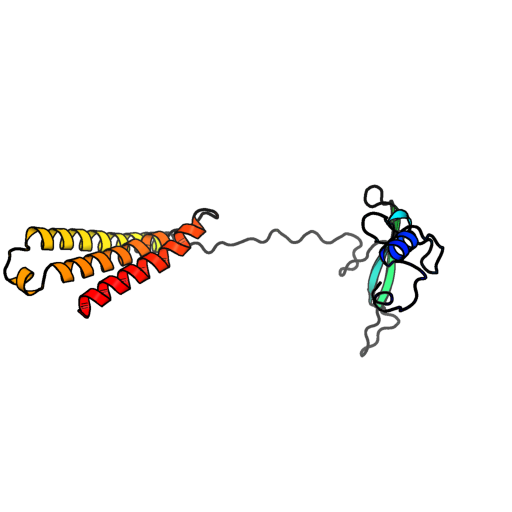 A 1 89 ? 12.212 -0.128 -42.618 1.00 95.00 89 ASN A N 1
ATOM 676 C CA . ASN A 1 89 ? 11.297 -1.249 -42.806 1.00 95.00 89 ASN A CA 1
ATOM 677 C C . ASN A 1 89 ? 10.072 -1.080 -41.904 1.00 95.00 89 ASN A C 1
ATOM 679 O O . ASN A 1 89 ? 10.137 -0.412 -40.879 1.00 95.00 89 ASN A O 1
ATOM 683 N N . ALA A 1 90 ? 8.955 -1.717 -42.257 1.00 94.19 90 ALA A N 1
ATOM 684 C CA . ALA A 1 90 ? 7.801 -1.777 -41.364 1.00 94.19 90 ALA A CA 1
ATOM 685 C C . ALA A 1 90 ? 8.085 -2.717 -40.180 1.00 94.19 90 ALA A C 1
ATOM 687 O O . ALA A 1 90 ? 8.637 -3.803 -40.373 1.00 94.19 90 ALA A O 1
ATOM 688 N N . PHE A 1 91 ? 7.675 -2.316 -38.976 1.00 94.94 91 PHE A N 1
ATOM 689 C CA . PHE A 1 91 ? 7.652 -3.210 -37.820 1.00 94.94 91 PHE A CA 1
ATOM 690 C C . PHE A 1 91 ? 6.559 -4.266 -38.037 1.00 94.94 91 PHE A C 1
ATOM 692 O O . PHE A 1 91 ? 5.464 -3.930 -38.481 1.00 94.94 91 PHE A O 1
ATOM 699 N N . ILE A 1 92 ? 6.873 -5.531 -37.775 1.00 94.94 92 ILE A N 1
ATOM 700 C CA . ILE A 1 92 ? 5.958 -6.671 -37.909 1.00 94.94 92 ILE A CA 1
ATOM 701 C C . ILE A 1 92 ? 5.666 -7.155 -36.495 1.00 94.94 92 ILE A C 1
ATOM 703 O O . ILE A 1 92 ? 6.597 -7.522 -35.779 1.00 94.94 92 ILE A O 1
ATOM 707 N N . TYR A 1 93 ? 4.400 -7.113 -36.101 1.00 94.12 93 TYR A N 1
ATOM 708 C CA . TYR A 1 93 ? 3.940 -7.560 -34.792 1.00 94.12 93 TYR A CA 1
ATOM 709 C C . TYR A 1 93 ? 3.692 -9.073 -34.785 1.00 94.12 93 TYR A C 1
ATOM 711 O O . TYR A 1 93 ? 3.777 -9.750 -35.810 1.00 94.12 93 TYR A O 1
ATOM 719 N N . ASN A 1 94 ? 3.411 -9.621 -33.605 1.00 90.62 94 ASN A N 1
ATOM 720 C CA . ASN A 1 94 ? 3.205 -11.057 -33.395 1.00 90.62 94 ASN A CA 1
ATOM 721 C C . ASN A 1 94 ? 2.027 -11.648 -34.193 1.00 90.62 94 ASN A C 1
ATOM 723 O O . ASN A 1 94 ? 1.981 -12.854 -34.401 1.00 90.62 94 ASN A O 1
ATOM 727 N N . ASP A 1 95 ? 1.085 -10.817 -34.631 1.00 91.50 95 ASP A N 1
ATOM 728 C CA . ASP A 1 95 ? -0.050 -11.183 -35.479 1.00 91.50 95 ASP A CA 1
ATOM 729 C C . ASP A 1 95 ? 0.276 -11.136 -36.987 1.00 91.50 95 ASP A C 1
ATOM 731 O O . ASP A 1 95 ? -0.600 -11.358 -37.822 1.00 91.50 95 ASP A O 1
ATOM 735 N N . GLY A 1 96 ? 1.525 -10.822 -37.352 1.00 91.56 96 GLY A N 1
ATOM 736 C CA . GLY A 1 96 ? 1.956 -10.582 -38.731 1.00 91.56 96 GLY A CA 1
ATOM 737 C C . GLY A 1 96 ? 1.541 -9.209 -39.278 1.00 91.56 96 GLY A C 1
ATOM 738 O O . GLY A 1 96 ? 1.883 -8.858 -40.411 1.00 91.56 96 GLY A O 1
ATOM 739 N N . GLY A 1 97 ? 0.821 -8.412 -38.486 1.00 93.56 97 GLY A N 1
ATOM 740 C CA . GLY A 1 97 ? 0.386 -7.069 -38.826 1.00 93.56 97 GLY A CA 1
ATOM 741 C C . GLY A 1 97 ? 1.531 -6.058 -38.802 1.00 93.56 97 GLY A C 1
ATOM 742 O O . GLY A 1 97 ? 2.567 -6.252 -38.170 1.00 93.56 97 GLY A O 1
ATOM 743 N N . LYS A 1 98 ? 1.330 -4.934 -39.500 1.00 94.75 98 LYS A N 1
ATOM 744 C CA . LYS A 1 98 ? 2.232 -3.762 -39.475 1.00 94.75 98 LYS A CA 1
ATOM 745 C C . LYS A 1 98 ? 1.707 -2.616 -38.610 1.00 94.75 98 LYS A C 1
ATOM 747 O O . LYS A 1 98 ? 2.350 -1.576 -38.498 1.00 94.75 98 LYS A O 1
ATOM 752 N N . VAL A 1 99 ? 0.503 -2.781 -38.068 1.00 94.62 99 VAL A N 1
ATOM 753 C CA . VAL A 1 99 ? -0.178 -1.780 -37.249 1.00 94.62 99 VAL A CA 1
ATOM 754 C C . VAL A 1 99 ? 0.059 -2.154 -35.789 1.00 94.62 99 VAL A C 1
ATOM 756 O O . VAL A 1 99 ? -0.162 -3.317 -35.454 1.00 94.62 99 VAL A O 1
ATOM 759 N N . PRO A 1 100 ? 0.509 -1.218 -34.932 1.00 92.56 100 PRO A N 1
ATOM 760 C CA . PRO A 1 100 ? 0.666 -1.500 -33.514 1.00 92.56 100 PRO A CA 1
ATOM 761 C C . PRO A 1 100 ? -0.648 -2.015 -32.923 1.00 92.56 100 PRO A C 1
ATOM 763 O O . PRO A 1 100 ? -1.704 -1.445 -33.225 1.00 92.56 100 PRO A O 1
ATOM 766 N N . PRO A 1 101 ? -0.606 -3.066 -32.084 1.00 90.75 101 PRO A N 1
ATOM 767 C CA . PRO A 1 101 ? -1.789 -3.494 -31.359 1.00 90.75 101 PRO A CA 1
ATOM 768 C C . PRO A 1 101 ? -2.293 -2.329 -30.507 1.00 90.75 101 PRO A C 1
ATOM 770 O O . PRO A 1 101 ? -1.507 -1.512 -30.024 1.00 90.75 101 PRO A O 1
ATOM 773 N N . SER A 1 102 ? -3.613 -2.236 -30.349 1.00 91.62 102 SER A N 1
ATOM 774 C CA . SER A 1 102 ? -4.205 -1.222 -29.479 1.00 91.62 102 SER A CA 1
ATOM 775 C C . SER A 1 102 ? -3.649 -1.350 -28.065 1.00 91.62 102 SER A C 1
ATOM 777 O O . SER A 1 102 ? -3.369 -2.460 -27.601 1.00 91.62 102 SER A O 1
ATOM 779 N N . ASP A 1 103 ? -3.521 -0.211 -27.387 1.00 91.19 103 ASP A N 1
ATOM 780 C CA . ASP A 1 103 ? -3.142 -0.186 -25.982 1.00 91.19 103 ASP A CA 1
ATOM 781 C C . ASP A 1 103 ? -4.035 -1.127 -25.170 1.00 91.19 103 ASP A C 1
ATOM 783 O O . ASP A 1 103 ? -5.204 -1.368 -25.499 1.00 91.19 103 ASP A O 1
ATOM 787 N N . LEU A 1 104 ? -3.464 -1.660 -24.091 1.00 86.25 104 LEU A N 1
ATOM 788 C CA . LEU A 1 104 ? -4.202 -2.492 -23.154 1.00 86.25 104 LEU A CA 1
ATOM 789 C C . LEU A 1 104 ? -5.496 -1.766 -22.751 1.00 86.25 104 LEU A C 1
ATOM 791 O O . LEU A 1 104 ? -5.445 -0.571 -22.434 1.00 86.25 104 LEU A O 1
ATOM 795 N N . PRO A 1 105 ? -6.652 -2.458 -22.743 1.00 87.75 105 PRO A N 1
ATOM 796 C CA . PRO A 1 105 ? -7.876 -1.845 -22.259 1.00 87.75 105 PRO A CA 1
ATOM 797 C C . PRO A 1 105 ? -7.641 -1.347 -20.828 1.00 87.75 105 PRO A C 1
ATOM 799 O O . PRO A 1 105 ? -6.879 -1.976 -20.081 1.00 87.75 105 PRO A O 1
ATOM 802 N N . PRO A 1 106 ? -8.272 -0.230 -20.423 1.00 84.75 106 PRO A N 1
ATOM 803 C CA . PRO A 1 106 ? -8.146 0.246 -19.056 1.00 84.75 106 PRO A CA 1
ATOM 804 C C . PRO A 1 106 ? -8.510 -0.897 -18.108 1.00 84.75 106 PRO A C 1
ATOM 806 O O . PRO A 1 106 ? -9.542 -1.550 -18.286 1.00 84.75 106 PRO A O 1
ATOM 809 N N . LEU A 1 107 ? -7.644 -1.170 -17.126 1.00 82.00 107 LEU A N 1
ATOM 810 C CA . LEU A 1 107 ? -7.950 -2.176 -16.119 1.00 82.00 107 LEU A CA 1
ATOM 811 C C . LEU A 1 107 ? -9.212 -1.735 -15.377 1.00 82.00 107 LEU A C 1
ATOM 813 O O . LEU A 1 107 ? -9.199 -0.734 -14.662 1.00 82.00 107 LEU A O 1
ATOM 817 N N . ASP A 1 108 ? -10.284 -2.509 -15.525 1.00 81.50 108 ASP A N 1
ATOM 818 C CA . ASP A 1 108 ? -11.480 -2.363 -14.707 1.00 81.50 108 ASP A CA 1
ATOM 819 C C . ASP A 1 108 ? -11.125 -2.765 -13.270 1.00 81.50 108 ASP A C 1
ATOM 821 O O . ASP A 1 108 ? -11.070 -3.944 -12.905 1.00 81.50 108 ASP A O 1
ATOM 825 N N . HIS A 1 109 ? -10.770 -1.776 -12.453 1.00 77.25 109 HIS A N 1
ATOM 826 C CA . HIS A 1 109 ? -10.526 -1.973 -11.035 1.00 77.25 109 HIS A CA 1
ATOM 827 C C . HIS A 1 109 ? -11.870 -2.141 -10.331 1.00 77.25 109 HIS A C 1
ATOM 829 O O . HIS A 1 109 ? -12.434 -1.182 -9.809 1.00 77.25 109 HIS A O 1
ATOM 835 N N . ARG A 1 110 ? -12.378 -3.377 -10.271 1.00 70.50 110 ARG A N 1
ATOM 836 C CA . ARG A 1 110 ? -13.494 -3.695 -9.377 1.00 70.50 110 ARG A CA 1
ATOM 837 C C . ARG A 1 110 ? -13.034 -3.562 -7.934 1.00 70.50 110 ARG A C 1
ATOM 839 O O . ARG A 1 110 ? -12.402 -4.463 -7.383 1.00 70.50 110 ARG A O 1
ATOM 846 N N . GLN A 1 111 ? -13.364 -2.436 -7.321 1.00 74.12 111 GLN A N 1
ATOM 847 C CA . GLN A 1 111 ? -13.243 -2.276 -5.883 1.00 74.12 111 GLN A CA 1
ATOM 848 C C . GLN A 1 111 ? -14.293 -3.174 -5.224 1.00 74.12 111 GLN A C 1
ATOM 850 O O . GLN A 1 111 ? -15.496 -3.028 -5.435 1.00 74.12 111 GLN A O 1
ATOM 855 N N . LEU A 1 112 ? -13.824 -4.173 -4.476 1.00 80.81 112 LEU A N 1
ATOM 856 C CA . LEU A 1 112 ? -14.677 -5.014 -3.642 1.00 80.81 112 LEU A CA 1
ATOM 857 C C . LEU A 1 112 ? -15.079 -4.204 -2.409 1.00 80.81 112 LEU A C 1
ATOM 859 O O . LEU A 1 112 ? -14.474 -4.315 -1.343 1.00 80.81 112 LEU A O 1
ATOM 863 N N . GLU A 1 113 ? -16.082 -3.353 -2.573 1.00 85.06 113 GLU A N 1
ATOM 864 C CA . GLU A 1 113 ? -16.673 -2.619 -1.463 1.00 85.06 113 GLU A CA 1
ATOM 865 C C . GLU A 1 113 ? -17.464 -3.572 -0.557 1.00 85.06 113 GLU A C 1
ATOM 867 O O . GLU A 1 113 ? -18.126 -4.514 -1.009 1.00 85.06 113 GLU A O 1
ATOM 872 N N . LEU A 1 114 ? -17.428 -3.323 0.754 1.00 86.44 114 LEU A N 1
ATOM 873 C CA . LEU A 1 114 ? -18.340 -3.985 1.678 1.00 86.44 114 LEU A CA 1
ATOM 874 C C . LEU A 1 114 ? -19.770 -3.631 1.272 1.00 86.44 114 LEU A C 1
ATOM 876 O O . LEU A 1 114 ? -20.129 -2.453 1.182 1.00 86.44 114 LEU A O 1
ATOM 880 N N . SER A 1 115 ? -20.599 -4.665 1.133 1.00 91.69 115 SER A N 1
ATOM 881 C CA . SER A 1 115 ? -22.039 -4.501 0.960 1.00 91.69 115 SER A CA 1
ATOM 882 C C . SER A 1 115 ? -22.606 -3.576 2.037 1.00 91.69 115 SER A C 1
ATOM 884 O O . SER A 1 115 ? -22.271 -3.685 3.223 1.00 91.69 115 SER A O 1
ATOM 886 N N . THR A 1 116 ? -23.517 -2.694 1.630 1.00 91.56 116 THR A N 1
ATOM 887 C CA . THR A 1 116 ? -24.218 -1.756 2.513 1.00 91.56 116 THR A CA 1
ATOM 888 C C . THR A 1 116 ? -24.850 -2.459 3.716 1.00 91.56 116 THR A C 1
ATOM 890 O O . THR A 1 116 ? -24.859 -1.904 4.811 1.00 91.56 116 THR A O 1
ATOM 893 N N . GLY A 1 117 ? -25.312 -3.706 3.552 1.00 94.75 117 GLY A N 1
ATOM 894 C CA . GLY A 1 117 ? -25.875 -4.498 4.648 1.00 94.75 117 GLY A CA 1
ATOM 895 C C . GLY A 1 117 ? -24.858 -4.827 5.745 1.00 94.75 117 GLY A C 1
ATOM 896 O O . GLY A 1 117 ? -25.176 -4.727 6.928 1.00 94.75 117 GLY A O 1
ATOM 897 N N . VAL A 1 118 ? -23.616 -5.149 5.372 1.00 93.81 118 VAL A N 1
ATOM 898 C CA . VAL A 1 118 ? -22.537 -5.435 6.334 1.00 93.81 118 VAL A CA 1
ATOM 899 C C . VAL A 1 118 ? -22.113 -4.155 7.053 1.00 93.81 118 VAL A C 1
ATOM 90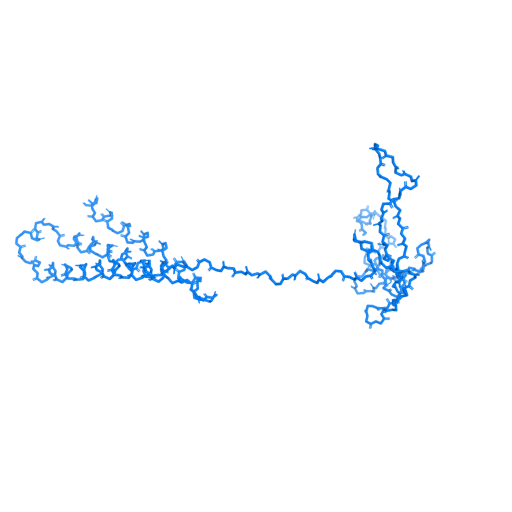1 O O . VAL A 1 118 ? -21.933 -4.173 8.270 1.00 93.81 118 VAL A O 1
ATOM 904 N N . LYS A 1 119 ? -22.027 -3.027 6.330 1.00 93.81 119 LYS A N 1
ATOM 905 C CA . LYS A 1 119 ? -21.741 -1.707 6.922 1.00 93.81 119 LYS A CA 1
ATOM 906 C C . LYS A 1 119 ? -22.808 -1.328 7.958 1.00 93.81 119 LYS A C 1
ATOM 908 O O . LYS A 1 119 ? -22.473 -0.993 9.093 1.00 93.81 119 LYS A O 1
ATOM 913 N N . ALA A 1 120 ? -24.086 -1.467 7.601 1.00 95.56 120 ALA A N 1
ATOM 914 C CA . ALA A 1 120 ? -25.205 -1.191 8.500 1.00 95.56 120 ALA A CA 1
ATOM 915 C C . ALA A 1 120 ? -25.185 -2.093 9.744 1.00 95.56 120 ALA A C 1
ATOM 917 O O . ALA A 1 120 ? -25.341 -1.603 10.861 1.00 95.56 120 ALA A O 1
ATOM 918 N N . LEU A 1 121 ? -24.935 -3.395 9.569 1.00 95.75 121 LEU A N 1
ATOM 919 C CA . LEU A 1 121 ? -24.813 -4.333 10.684 1.00 95.75 121 LEU A CA 1
ATOM 920 C C . LEU A 1 121 ? -23.669 -3.939 11.631 1.00 95.75 121 LEU A C 1
ATOM 922 O O . LEU A 1 121 ? -23.864 -3.911 12.846 1.00 95.75 121 LEU A O 1
ATOM 926 N N . GLY A 1 122 ? -22.505 -3.582 11.082 1.00 94.38 122 GLY A N 1
ATOM 927 C CA . GLY A 1 122 ? -21.357 -3.109 11.857 1.00 94.38 122 GLY A CA 1
ATOM 928 C C . GLY A 1 122 ? -21.688 -1.878 12.702 1.00 94.38 122 GLY A C 1
ATOM 929 O O . GLY A 1 122 ? -21.379 -1.848 13.892 1.00 94.38 122 GLY A O 1
ATOM 930 N N . TRP A 1 123 ? -22.389 -0.893 12.134 1.00 95.50 123 TRP A N 1
ATOM 931 C CA . TRP A 1 123 ? -22.813 0.304 12.868 1.00 95.50 123 TRP A CA 1
ATOM 932 C C . TRP A 1 123 ? -23.846 0.019 13.953 1.00 95.50 123 TRP A C 1
ATOM 934 O O . TRP A 1 123 ? -23.759 0.601 15.032 1.00 95.50 123 TRP A O 1
ATOM 944 N N . ILE A 1 124 ? -24.795 -0.886 13.706 1.00 97.12 124 ILE A N 1
ATOM 945 C CA . ILE A 1 124 ? -25.793 -1.277 14.710 1.00 97.12 124 ILE A CA 1
ATOM 946 C C . ILE A 1 124 ? -25.102 -1.949 15.899 1.00 97.12 124 ILE A C 1
ATOM 948 O O . ILE A 1 124 ? -25.342 -1.571 17.047 1.00 97.12 124 ILE A O 1
ATOM 952 N N . ILE A 1 125 ? -24.207 -2.905 15.635 1.00 95.56 125 ILE A N 1
ATOM 953 C CA . ILE A 1 125 ? -23.479 -3.624 16.685 1.00 95.56 125 ILE A CA 1
ATOM 954 C C . ILE A 1 125 ? -22.559 -2.662 17.442 1.00 95.56 125 ILE A C 1
ATOM 956 O O . ILE A 1 125 ? -22.659 -2.567 18.665 1.00 95.56 125 ILE A O 1
ATOM 960 N N . GLY A 1 126 ? -21.719 -1.899 16.738 1.00 96.12 126 GLY A N 1
ATOM 961 C CA . GLY A 1 126 ? -20.810 -0.934 17.360 1.00 96.12 126 GLY A CA 1
ATOM 962 C C . GLY A 1 126 ? -21.547 0.137 18.163 1.00 96.12 126 GLY A C 1
ATOM 963 O O . GLY A 1 126 ? -21.200 0.395 19.315 1.00 96.12 126 GLY A O 1
ATOM 964 N N . GLY A 1 127 ? -22.629 0.688 17.608 1.00 97.00 127 GLY A N 1
ATOM 965 C CA . GLY A 1 127 ? -23.500 1.632 18.300 1.00 97.00 127 GLY A CA 1
ATOM 966 C C . GLY A 1 127 ? -24.098 1.033 19.569 1.00 97.00 127 GLY A C 1
ATOM 967 O O . GLY A 1 127 ? -24.026 1.657 20.625 1.00 97.00 127 GLY A O 1
ATOM 968 N N . SER A 1 128 ? -24.624 -0.195 19.505 1.00 97.62 128 SER A N 1
ATOM 969 C CA . SER A 1 128 ? -25.199 -0.866 20.679 1.00 97.62 128 SER A CA 1
ATOM 970 C C . SER A 1 128 ? -24.183 -1.032 21.815 1.00 97.62 128 SER A C 1
ATOM 972 O O . SER A 1 128 ? -24.501 -0.714 22.958 1.00 97.62 128 SER A O 1
ATOM 974 N N . VAL A 1 129 ? -22.939 -1.416 21.504 1.00 97.81 129 VAL A N 1
ATOM 975 C CA . VAL A 1 129 ? -21.860 -1.550 22.494 1.00 97.81 129 VAL A CA 1
ATOM 976 C C . VAL A 1 129 ? -21.528 -0.197 23.123 1.00 97.81 129 VAL A C 1
ATOM 978 O O . VAL A 1 129 ? -21.431 -0.087 24.346 1.00 97.81 129 VAL A O 1
ATOM 981 N N . VAL A 1 130 ? -21.401 0.855 22.311 1.00 98.00 130 VAL A N 1
ATOM 982 C CA . VAL A 1 130 ? -21.130 2.218 22.794 1.00 98.00 130 VAL A CA 1
ATOM 983 C C . VAL A 1 130 ? -22.263 2.730 23.694 1.00 98.00 130 VAL A C 1
ATOM 985 O O . VAL A 1 130 ? -22.006 3.232 24.786 1.00 98.00 130 VAL A O 1
ATOM 988 N N . PHE A 1 131 ? -23.527 2.554 23.303 1.00 98.06 131 PHE A N 1
ATOM 989 C CA . PHE A 1 131 ? -24.662 2.964 24.135 1.00 98.06 131 PHE A CA 1
ATOM 990 C C . PHE A 1 131 ? -24.750 2.163 25.438 1.00 98.06 131 PHE A C 1
ATOM 992 O O . PHE A 1 131 ? -24.951 2.754 26.501 1.00 98.06 131 PHE A O 1
ATOM 999 N N . SER A 1 132 ? -24.564 0.841 25.390 1.00 98.12 132 SER A N 1
ATOM 1000 C CA . SER A 1 132 ? -24.575 -0.004 26.588 1.00 98.12 132 SER A CA 1
ATOM 1001 C C . SER A 1 132 ? -23.447 0.359 27.554 1.00 98.12 132 SER A C 1
ATOM 1003 O O . SER A 1 132 ? -23.694 0.466 28.754 1.00 98.12 132 SER A O 1
ATOM 1005 N N . THR A 1 133 ? -22.230 0.603 27.059 1.00 98.12 133 THR A N 1
ATOM 1006 C CA . THR A 1 133 ? -21.087 0.995 27.904 1.00 98.12 133 THR A CA 1
ATOM 1007 C C . THR A 1 133 ? -21.284 2.363 28.553 1.00 98.12 133 THR A C 1
ATOM 1009 O O . THR A 1 133 ? -21.022 2.504 29.747 1.00 98.12 133 THR A O 1
ATOM 1012 N N . LEU A 1 134 ? -21.826 3.349 27.829 1.00 97.88 134 LEU A N 1
ATOM 1013 C CA . LEU A 1 134 ? -22.163 4.661 28.395 1.00 97.88 134 LEU A CA 1
ATOM 1014 C C . LEU A 1 134 ? -23.276 4.568 29.447 1.00 97.88 134 LEU A C 1
ATOM 1016 O O . LEU A 1 134 ? -23.158 5.159 30.522 1.00 97.88 134 LEU A O 1
ATOM 1020 N N . TYR A 1 135 ? -24.334 3.801 29.166 1.00 98.31 135 TYR A N 1
ATOM 1021 C CA . TYR A 1 135 ? -25.436 3.586 30.104 1.00 98.31 135 TYR A CA 1
ATOM 1022 C C . TYR A 1 135 ? -24.958 2.912 31.394 1.00 98.31 135 TYR A C 1
ATOM 1024 O O . TYR A 1 135 ? -25.238 3.401 32.490 1.00 98.31 135 TYR A O 1
ATOM 1032 N N . LEU A 1 136 ? -24.195 1.820 31.278 1.00 97.62 136 LEU A N 1
ATOM 1033 C CA . LEU A 1 136 ? -23.642 1.113 32.431 1.00 97.62 136 LEU A CA 1
ATOM 1034 C C . LEU A 1 136 ? -22.619 1.972 33.180 1.00 97.62 136 LEU A C 1
ATOM 1036 O O . LEU A 1 136 ? -22.630 1.984 34.407 1.00 97.62 136 LEU A O 1
ATOM 1040 N N . GLY A 1 137 ? -21.790 2.747 32.476 1.00 97.25 137 GLY A N 1
ATOM 1041 C CA . GLY A 1 137 ? -20.847 3.681 33.093 1.00 97.25 137 GLY A CA 1
ATOM 1042 C C . GLY A 1 137 ? -21.555 4.744 33.928 1.00 97.25 137 GLY A C 1
ATOM 1043 O O . GLY A 1 137 ? -21.203 4.965 35.089 1.00 97.25 137 GLY A O 1
ATOM 1044 N N . TYR A 1 138 ? -22.616 5.340 33.380 1.00 97.69 138 TYR A N 1
ATOM 1045 C CA . TYR A 1 138 ? -23.474 6.263 34.119 1.00 97.69 138 TYR A CA 1
ATOM 1046 C C . TYR A 1 138 ? -24.144 5.582 35.319 1.00 97.69 138 TYR A C 1
ATOM 1048 O O . TYR A 1 138 ? -24.136 6.129 36.423 1.00 97.69 138 TYR A O 1
ATOM 1056 N N . PHE A 1 139 ? -24.680 4.371 35.136 1.00 97.31 139 PHE A N 1
ATOM 1057 C CA . PHE A 1 139 ? -25.322 3.607 36.204 1.00 97.31 139 PHE A CA 1
ATOM 1058 C C . PHE A 1 139 ? -24.363 3.320 37.367 1.00 97.31 139 PHE A C 1
ATOM 1060 O O . PHE A 1 139 ? -24.730 3.537 38.525 1.00 97.31 139 PHE A O 1
ATOM 1067 N N . VAL A 1 140 ? -23.137 2.879 37.066 1.00 96.31 140 VAL A N 1
ATOM 1068 C CA . VAL A 1 140 ? -22.075 2.615 38.050 1.00 96.31 140 VAL A CA 1
ATOM 1069 C C . VAL A 1 140 ? -21.696 3.894 38.787 1.00 96.31 140 VAL A C 1
ATOM 1071 O O . VAL A 1 140 ? -21.582 3.885 40.012 1.00 96.31 140 VAL A O 1
ATOM 1074 N N . TRP A 1 141 ? -21.557 5.011 38.070 1.00 96.12 141 TRP A N 1
ATOM 1075 C CA . TRP A 1 141 ? -21.235 6.300 38.677 1.00 96.12 141 TRP A CA 1
ATOM 1076 C C . TRP A 1 141 ? -22.342 6.797 39.617 1.00 96.12 141 TRP A C 1
ATOM 1078 O O . TRP A 1 141 ? -22.060 7.157 40.763 1.00 96.12 141 TRP A O 1
ATOM 1088 N N . ALA A 1 142 ? -23.601 6.755 39.171 1.00 97.25 142 ALA A N 1
ATOM 1089 C CA . ALA A 1 142 ? -24.756 7.196 39.952 1.00 97.25 142 ALA A CA 1
ATOM 1090 C C . ALA A 1 142 ? -24.970 6.342 41.213 1.00 97.25 142 ALA A C 1
ATOM 1092 O O . ALA A 1 142 ? -25.337 6.857 42.269 1.00 97.25 142 ALA A O 1
ATOM 1093 N N . HIS A 1 143 ? -24.701 5.037 41.130 1.00 95.81 143 HIS A N 1
ATOM 1094 C CA . HIS A 1 143 ? -24.940 4.086 42.214 1.00 95.81 143 HIS A CA 1
ATOM 1095 C C . HIS A 1 143 ? -23.685 3.669 42.986 1.00 95.81 143 HIS A C 1
ATOM 1097 O O . HIS A 1 143 ? -23.750 2.733 43.781 1.00 95.81 143 HIS A O 1
ATOM 1103 N N . ARG A 1 144 ? -22.565 4.385 42.837 1.00 94.94 144 ARG A N 1
ATOM 1104 C CA . ARG A 1 144 ? -21.269 4.054 43.463 1.00 94.94 144 ARG A CA 1
ATOM 1105 C C . ARG A 1 144 ? -21.294 3.854 44.988 1.00 94.94 144 ARG A C 1
ATOM 1107 O O . ARG A 1 144 ? -20.379 3.253 45.539 1.00 94.94 144 ARG A O 1
ATOM 1114 N N . ASN A 1 145 ? -22.326 4.358 45.670 1.00 94.31 145 ASN A N 1
ATOM 1115 C CA . ASN A 1 145 ? -22.500 4.232 47.120 1.00 94.31 145 ASN A CA 1
ATOM 1116 C C . ASN A 1 145 ? -23.239 2.951 47.553 1.00 94.31 145 ASN A C 1
ATOM 1118 O O . ASN A 1 145 ? -23.269 2.660 48.747 1.00 94.31 145 ASN A O 1
ATOM 1122 N N . LYS A 1 146 ? -23.848 2.194 46.627 1.00 94.56 146 LYS A N 1
ATOM 1123 C CA . LYS A 1 146 ? -24.497 0.914 46.950 1.00 94.56 146 LYS A CA 1
ATOM 1124 C C . LYS A 1 146 ? -23.441 -0.121 47.343 1.00 94.56 146 LYS A C 1
ATOM 1126 O O . LYS A 1 146 ? -22.399 -0.218 46.695 1.00 94.56 146 LYS A O 1
ATOM 1131 N N . THR A 1 147 ? -23.725 -0.900 48.386 1.00 94.19 147 THR A N 1
ATOM 1132 C CA . THR A 1 147 ? -22.793 -1.877 48.974 1.00 94.19 147 THR A CA 1
ATOM 1133 C C . THR A 1 147 ? -22.260 -2.867 47.938 1.00 94.19 147 THR A C 1
ATOM 1135 O O . THR A 1 147 ? -21.057 -3.110 47.910 1.00 94.19 147 THR A O 1
ATOM 1138 N N . ASP A 1 148 ? -23.118 -3.339 47.030 1.00 93.94 148 ASP A N 1
ATOM 1139 C CA . ASP A 1 148 ? -22.755 -4.305 45.983 1.00 93.94 148 ASP A CA 1
ATOM 1140 C C . ASP A 1 148 ? -21.715 -3.736 45.004 1.00 93.94 148 ASP A C 1
ATOM 1142 O O . ASP A 1 148 ? -20.711 -4.374 44.696 1.00 93.94 148 ASP A O 1
ATOM 1146 N N . ILE A 1 149 ? -21.908 -2.489 44.562 1.00 91.94 149 ILE A N 1
ATOM 1147 C CA . ILE A 1 149 ? -20.995 -1.814 43.623 1.00 91.94 149 ILE A CA 1
ATOM 1148 C C . ILE A 1 149 ? -19.688 -1.440 44.323 1.00 91.94 149 ILE A C 1
ATOM 1150 O O . ILE A 1 149 ? -18.613 -1.502 43.729 1.00 91.94 149 ILE A O 1
ATOM 1154 N N . ARG A 1 150 ? -19.763 -1.082 45.607 1.00 92.94 150 ARG A N 1
ATOM 1155 C CA . ARG A 1 150 ? -18.583 -0.779 46.415 1.00 92.94 150 ARG A CA 1
ATOM 1156 C C . ARG A 1 150 ? -17.727 -2.022 46.663 1.00 92.94 150 ARG A C 1
ATOM 1158 O O . ARG A 1 150 ? -16.505 -1.905 46.653 1.00 92.94 150 ARG A O 1
ATOM 1165 N N . ALA A 1 151 ? -18.351 -3.187 46.845 1.00 93.19 151 ALA A N 1
ATOM 1166 C CA . ALA A 1 151 ? -17.651 -4.464 46.966 1.00 93.19 151 ALA A CA 1
ATOM 1167 C C . ALA A 1 151 ? -16.908 -4.834 45.671 1.00 93.19 151 ALA A C 1
ATOM 1169 O O . ALA A 1 151 ? -15.791 -5.334 45.736 1.00 93.19 151 ALA A O 1
ATOM 1170 N N . ALA A 1 152 ? -17.482 -4.504 44.510 1.00 88.75 152 ALA A N 1
ATOM 1171 C CA . ALA A 1 152 ? -16.890 -4.744 43.193 1.00 88.75 152 ALA A CA 1
ATOM 1172 C C . ALA A 1 152 ? -15.811 -3.726 42.768 1.00 88.75 152 ALA A C 1
ATOM 1174 O O . ALA A 1 152 ? -15.362 -3.774 41.629 1.00 88.75 152 ALA A O 1
ATOM 1175 N N . GLN A 1 153 ? -15.407 -2.801 43.650 1.00 92.25 153 GLN A N 1
ATOM 1176 C CA . GLN A 1 153 ? -14.389 -1.775 43.393 1.00 92.25 153 GLN A CA 1
ATOM 1177 C C . GLN A 1 153 ? -14.686 -0.932 42.126 1.00 92.25 153 GLN A C 1
ATOM 1179 O O . GLN A 1 153 ? -14.188 -1.214 41.034 1.00 92.25 153 GLN A O 1
ATOM 1184 N N . PRO A 1 154 ? -15.450 0.171 42.250 1.00 90.88 154 PRO A N 1
ATOM 1185 C CA . PRO A 1 154 ? -16.012 0.899 41.103 1.00 90.88 154 PRO A CA 1
ATOM 1186 C C . PRO A 1 154 ? -14.971 1.430 40.103 1.00 90.88 154 PRO A C 1
ATOM 1188 O O . PRO A 1 154 ? -15.307 1.673 38.946 1.00 90.88 154 PRO A O 1
ATOM 1191 N N . LEU A 1 155 ? -13.714 1.598 40.527 1.00 93.75 155 LEU A N 1
ATOM 1192 C CA . LEU A 1 155 ? -12.618 2.013 39.656 1.00 93.75 155 LEU A CA 1
ATOM 1193 C C . LEU A 1 155 ? -12.261 0.936 38.612 1.00 93.75 155 LEU A C 1
ATOM 1195 O O . LEU A 1 155 ? -12.114 1.270 37.438 1.00 93.75 155 LEU A O 1
ATOM 1199 N N . PHE A 1 156 ? -12.193 -0.344 38.998 1.00 94.31 156 PHE A N 1
ATOM 1200 C CA . PHE A 1 156 ? -11.909 -1.445 38.066 1.00 94.31 156 PHE A CA 1
ATOM 1201 C C . PHE A 1 156 ? -13.044 -1.645 37.068 1.00 94.31 156 PHE A C 1
ATOM 1203 O O . PHE A 1 156 ? -12.803 -1.745 35.865 1.00 94.31 156 PHE A O 1
ATOM 1210 N N . LEU A 1 157 ? -14.291 -1.585 37.544 1.00 94.44 157 LEU A N 1
ATOM 1211 C CA . LEU A 1 157 ? -15.462 -1.656 36.672 1.00 94.44 157 LEU A CA 1
ATOM 1212 C C . LEU A 1 157 ? -15.498 -0.491 35.667 1.00 94.44 157 LEU A C 1
ATOM 1214 O O . LEU A 1 157 ? -15.833 -0.689 34.501 1.00 94.44 157 LEU A O 1
ATOM 1218 N N . GLY A 1 158 ? -15.094 0.712 36.089 1.00 95.81 158 GLY A N 1
ATOM 1219 C CA . GLY A 1 158 ? -14.943 1.868 35.205 1.00 95.81 158 GLY A CA 1
ATOM 1220 C C . GLY A 1 158 ? -13.880 1.667 34.119 1.00 95.81 158 GLY A C 1
ATOM 1221 O O . GLY A 1 158 ? -14.142 1.968 32.956 1.00 95.81 158 GLY A O 1
ATOM 1222 N N . MET A 1 159 ? -12.711 1.115 34.464 1.00 97.00 159 MET A N 1
ATOM 1223 C CA . MET A 1 159 ? -11.659 0.798 33.485 1.00 97.00 159 MET A CA 1
ATOM 1224 C C . MET A 1 159 ? -12.114 -0.268 32.481 1.00 97.00 159 MET A C 1
ATOM 1226 O O . MET A 1 159 ? -11.890 -0.110 31.282 1.00 97.00 159 MET A O 1
ATOM 1230 N N . LEU A 1 160 ? -12.823 -1.304 32.936 1.00 97.00 160 LEU A N 1
ATOM 1231 C CA . LEU A 1 160 ? -13.390 -2.337 32.065 1.00 97.00 160 LEU A CA 1
ATOM 1232 C C . LEU A 1 160 ? -14.411 -1.750 31.075 1.00 97.00 160 LEU A C 1
ATOM 1234 O O . LEU A 1 160 ? -14.365 -2.039 29.875 1.00 97.00 160 LEU A O 1
ATOM 1238 N N . LEU A 1 161 ? -15.303 -0.875 31.549 1.00 97.88 161 LEU A N 1
ATOM 1239 C CA . LEU A 1 161 ? -16.271 -0.176 30.696 1.00 97.88 161 LEU A CA 1
ATOM 1240 C C . LEU A 1 161 ? -15.591 0.781 29.705 1.00 97.88 161 LEU A C 1
ATOM 1242 O O . LEU A 1 161 ? -16.000 0.865 28.551 1.00 97.88 161 LEU A O 1
ATOM 1246 N N . PHE A 1 162 ? -14.522 1.462 30.117 1.00 98.06 162 PHE A N 1
ATOM 1247 C CA . PHE A 1 162 ? -13.757 2.334 29.227 1.00 98.06 162 PHE A CA 1
ATOM 1248 C C . PHE A 1 162 ? -13.000 1.547 28.146 1.00 98.06 162 PHE A C 1
ATOM 1250 O O . PHE A 1 162 ? -13.026 1.922 26.974 1.00 98.06 162 PHE A O 1
ATOM 1257 N N . GLY A 1 163 ? -12.380 0.420 28.503 1.00 97.88 163 GLY A N 1
ATOM 1258 C CA . GLY A 1 163 ? -11.708 -0.452 27.538 1.00 97.88 163 GLY A CA 1
ATOM 1259 C C . GLY A 1 163 ? -12.676 -1.036 26.504 1.00 97.88 163 GLY A C 1
ATOM 1260 O O . GLY A 1 163 ? -12.407 -1.002 25.302 1.00 97.88 163 GLY A O 1
ATOM 1261 N N . THR A 1 164 ? -13.849 -1.498 26.950 1.00 97.75 164 THR A N 1
ATOM 1262 C CA . THR A 1 164 ? -14.912 -1.998 26.055 1.00 97.75 164 THR A CA 1
ATOM 1263 C C . THR A 1 164 ? -15.505 -0.907 25.166 1.00 97.75 164 THR A C 1
ATOM 1265 O O . THR A 1 164 ? -15.775 -1.166 23.994 1.00 97.75 164 THR A O 1
ATOM 1268 N N . PHE A 1 165 ? -15.629 0.323 25.666 1.00 98.31 165 PHE A N 1
ATOM 1269 C CA . PHE A 1 165 ? -16.013 1.485 24.865 1.00 98.31 165 PHE A CA 1
ATOM 1270 C C . PHE A 1 165 ? -15.007 1.767 23.735 1.00 98.31 165 PHE A C 1
ATOM 1272 O O . PHE A 1 165 ? -15.415 1.912 22.582 1.00 98.31 165 PHE A O 1
ATOM 1279 N N . LEU A 1 166 ? -13.698 1.773 24.024 1.00 98.00 166 LEU A N 1
ATOM 1280 C CA . LEU A 1 166 ? -12.658 1.969 23.002 1.00 98.00 166 LEU A CA 1
ATOM 1281 C C . LEU A 1 166 ? -12.665 0.860 21.939 1.00 98.00 166 LEU A C 1
ATOM 1283 O O . LEU A 1 166 ? -12.579 1.152 20.744 1.00 98.00 166 LEU A O 1
ATOM 1287 N N . MET A 1 167 ? -12.837 -0.401 22.356 1.00 97.75 167 MET A N 1
ATOM 1288 C CA . MET A 1 167 ? -12.997 -1.520 21.420 1.00 97.75 167 MET A CA 1
ATOM 1289 C C . MET A 1 167 ? -14.258 -1.358 20.559 1.00 97.75 167 MET A C 1
ATOM 1291 O O . MET A 1 167 ? -14.193 -1.559 19.348 1.00 97.75 167 MET A O 1
ATOM 1295 N N . GLY A 1 168 ? -15.384 -0.930 21.137 1.00 96.62 168 GLY A N 1
ATOM 1296 C CA . GLY A 1 168 ? -16.625 -0.668 20.401 1.00 96.62 168 GLY A CA 1
ATOM 1297 C C . GLY A 1 168 ? -16.487 0.446 19.358 1.00 96.62 168 GLY A C 1
ATOM 1298 O O . GLY A 1 168 ? -16.956 0.292 18.231 1.00 96.62 168 GLY A O 1
ATOM 1299 N N . ILE A 1 169 ? -15.780 1.534 19.686 1.00 96.81 169 ILE A N 1
ATOM 1300 C CA . ILE A 1 169 ? -15.518 2.635 18.744 1.00 96.81 169 ILE A CA 1
ATOM 1301 C C . ILE A 1 169 ? -14.674 2.176 17.555 1.00 96.81 169 ILE A C 1
ATOM 1303 O O . ILE A 1 169 ? -14.910 2.653 16.448 1.00 96.81 169 ILE A O 1
ATOM 1307 N N . SER A 1 170 ? -13.739 1.237 17.744 1.00 97.00 170 SER A N 1
ATOM 1308 C CA . SER A 1 170 ? -12.873 0.734 16.662 1.00 97.00 170 SER A CA 1
ATOM 1309 C C . SER A 1 170 ? -13.635 0.081 15.494 1.00 97.00 170 SER A C 1
ATOM 1311 O O . SER A 1 170 ? -13.103 -0.019 14.390 1.00 97.00 170 SER A O 1
ATOM 1313 N N . ILE A 1 171 ? -14.906 -0.289 15.694 1.00 95.25 171 ILE A N 1
ATOM 1314 C CA . ILE A 1 171 ? -15.779 -0.827 14.641 1.00 95.25 171 ILE A CA 1
ATOM 1315 C C . ILE A 1 171 ? -16.105 0.245 13.588 1.00 95.25 171 ILE A C 1
ATOM 1317 O O . ILE A 1 171 ? -16.207 -0.065 12.405 1.00 95.25 171 ILE A O 1
ATOM 1321 N N . ILE A 1 172 ? -16.224 1.516 13.984 1.00 92.31 172 ILE A N 1
ATOM 1322 C CA . ILE A 1 172 ? -16.543 2.622 13.070 1.00 92.31 172 ILE A CA 1
ATOM 1323 C C . ILE A 1 172 ? -15.455 2.796 11.996 1.00 92.31 172 ILE A C 1
ATOM 1325 O O . ILE A 1 172 ? -15.798 2.688 10.816 1.00 92.31 172 ILE A O 1
ATOM 1329 N N . PRO A 1 173 ? -14.162 3.007 12.328 1.00 92.81 173 PRO A N 1
ATOM 1330 C CA . PRO A 1 173 ? -13.134 3.164 11.307 1.00 92.81 173 PRO A CA 1
ATOM 1331 C C . PRO A 1 173 ? -12.993 1.915 10.427 1.00 92.81 173 PRO A C 1
ATOM 1333 O O . PRO A 1 173 ? -12.809 2.046 9.223 1.00 92.81 173 PRO A O 1
ATOM 1336 N N . MET A 1 174 ? -13.208 0.713 10.966 1.00 91.50 174 MET A N 1
ATOM 1337 C CA . MET A 1 174 ? -13.172 -0.526 10.179 1.00 91.50 174 MET A CA 1
ATOM 1338 C C . MET A 1 174 ? -14.214 -0.569 9.041 1.00 91.50 174 MET A C 1
ATOM 1340 O O . MET A 1 174 ? -14.012 -1.258 8.044 1.00 91.50 174 MET A O 1
ATOM 1344 N N . THR A 1 175 ? -15.324 0.171 9.160 1.00 91.12 175 THR A N 1
ATOM 1345 C CA . THR A 1 175 ? -16.384 0.225 8.131 1.00 91.12 175 THR A CA 1
ATOM 1346 C C . THR A 1 175 ? -16.178 1.295 7.051 1.00 91.12 175 THR A C 1
ATOM 1348 O O . THR A 1 175 ? -16.897 1.289 6.048 1.00 91.12 175 THR A O 1
ATOM 1351 N N . ILE A 1 176 ? -15.220 2.211 7.229 1.00 89.38 176 ILE A N 1
ATOM 1352 C CA . ILE A 1 176 ? -14.945 3.309 6.293 1.00 89.38 176 ILE A CA 1
ATOM 1353 C C . ILE A 1 176 ? -13.964 2.811 5.225 1.00 89.38 176 ILE A C 1
ATOM 1355 O O . ILE A 1 176 ? -12.848 2.418 5.550 1.00 89.38 176 ILE A O 1
ATOM 1359 N N . GLN A 1 177 ? -14.371 2.840 3.953 1.00 80.56 177 GLN A N 1
ATOM 1360 C CA . GLN A 1 177 ? -13.598 2.237 2.855 1.00 80.56 177 GLN A CA 1
ATOM 1361 C C . GLN A 1 177 ? -13.131 3.212 1.765 1.00 80.56 177 GLN A C 1
ATOM 1363 O O . GLN A 1 177 ? -12.291 2.827 0.962 1.00 80.56 177 GLN A O 1
ATOM 1368 N N . ASP A 1 178 ? -13.612 4.460 1.736 1.00 69.81 178 ASP A N 1
ATOM 1369 C CA . ASP A 1 178 ? -13.801 5.120 0.432 1.00 69.81 178 ASP A CA 1
ATOM 1370 C C . ASP A 1 178 ? -13.203 6.511 0.210 1.00 69.81 178 ASP A C 1
ATOM 1372 O O . ASP A 1 178 ? -13.748 7.316 -0.537 1.00 69.81 178 ASP A O 1
ATOM 1376 N N . THR A 1 179 ? -12.029 6.817 0.759 1.00 64.25 179 THR A N 1
ATOM 1377 C CA . THR A 1 179 ? -11.243 7.929 0.189 1.00 64.25 179 THR A CA 1
ATOM 1378 C C . THR A 1 179 ? -9.747 7.665 0.303 1.00 64.25 179 THR A C 1
ATOM 1380 O O . THR A 1 179 ? -9.251 7.307 1.373 1.00 64.25 179 THR A O 1
ATOM 1383 N N . ARG A 1 180 ? -9.014 7.878 -0.803 1.00 63.94 180 ARG A N 1
ATOM 1384 C CA . ARG A 1 180 ? -7.540 7.773 -0.862 1.00 63.94 180 ARG A CA 1
ATOM 1385 C C . ARG A 1 180 ? -6.852 8.529 0.283 1.00 63.94 180 ARG A C 1
ATOM 1387 O O . ARG A 1 180 ? -5.843 8.049 0.786 1.00 63.94 180 ARG A O 1
ATOM 1394 N N . ASP A 1 181 ? -7.444 9.633 0.739 1.00 63.06 181 ASP A N 1
ATOM 1395 C CA . ASP A 1 181 ? -6.853 10.489 1.769 1.00 63.06 181 ASP A CA 1
ATOM 1396 C C . ASP A 1 181 ? -7.304 10.146 3.203 1.00 63.06 181 ASP A C 1
ATOM 1398 O O . ASP A 1 181 ? -6.496 10.235 4.127 1.00 63.06 181 ASP A O 1
ATOM 1402 N N . GLN A 1 182 ? -8.549 9.695 3.434 1.00 63.78 182 GLN A N 1
ATOM 1403 C CA . GLN A 1 182 ? -8.995 9.314 4.792 1.00 63.78 182 GLN A CA 1
ATOM 1404 C C . GLN A 1 182 ? -8.630 7.867 5.146 1.00 63.78 182 GLN A C 1
ATOM 1406 O O . GLN A 1 182 ? -8.634 7.501 6.323 1.00 63.78 182 GLN A O 1
ATOM 1411 N N . SER A 1 183 ? -8.265 7.044 4.156 1.00 68.44 183 SER A N 1
ATOM 1412 C CA . SER A 1 183 ? -7.930 5.636 4.369 1.00 68.44 183 SER A CA 1
ATOM 1413 C C . SER A 1 183 ? -6.728 5.446 5.296 1.00 68.44 183 SER A C 1
ATOM 1415 O O . SER A 1 183 ? -6.730 4.500 6.078 1.00 68.44 183 SER A O 1
ATOM 1417 N N . THR A 1 184 ? -5.715 6.319 5.265 1.00 83.94 184 THR A N 1
ATOM 1418 C CA . THR A 1 184 ? -4.500 6.131 6.082 1.00 83.94 184 THR A CA 1
ATOM 1419 C C . THR A 1 184 ? -4.775 6.339 7.568 1.00 83.94 184 THR A C 1
ATOM 1421 O O . THR A 1 184 ? -4.380 5.515 8.393 1.00 83.94 184 THR A O 1
ATOM 1424 N N . LEU A 1 185 ? -5.491 7.413 7.922 1.00 86.56 185 LEU A N 1
ATOM 1425 C CA . LEU A 1 185 ? -5.812 7.718 9.317 1.00 86.56 185 LEU A CA 1
ATOM 1426 C C . LEU A 1 185 ? -6.724 6.642 9.911 1.00 86.56 185 LEU A C 1
ATOM 1428 O O . LEU A 1 185 ? -6.430 6.087 10.966 1.00 86.56 185 LEU A O 1
ATOM 1432 N N . THR A 1 186 ? -7.797 6.310 9.198 1.00 89.00 186 THR A N 1
ATOM 1433 C CA . THR A 1 186 ? -8.776 5.299 9.604 1.00 89.00 186 THR A CA 1
ATOM 1434 C C . THR A 1 186 ? -8.140 3.905 9.729 1.00 89.00 186 THR A C 1
ATOM 1436 O O . THR A 1 186 ? -8.406 3.185 10.698 1.00 89.00 186 THR A O 1
ATOM 1439 N N . CYS A 1 187 ? -7.246 3.542 8.801 1.00 88.12 187 CYS A N 1
ATOM 1440 C CA . CYS A 1 187 ? -6.509 2.277 8.835 1.00 88.12 187 CYS A CA 1
ATOM 1441 C C . CYS A 1 187 ? -5.647 2.161 10.096 1.00 88.12 187 CYS A C 1
ATOM 1443 O O . CYS A 1 187 ? -5.658 1.124 10.753 1.00 88.12 187 CYS A O 1
ATOM 1445 N N . MET A 1 188 ? -4.970 3.243 10.489 1.00 93.31 188 MET A N 1
ATOM 1446 C CA . MET A 1 188 ? -4.149 3.246 11.701 1.00 93.31 188 MET A CA 1
ATOM 1447 C C . MET A 1 188 ? -4.999 3.328 12.973 1.00 93.31 188 MET A C 1
ATOM 1449 O O . MET A 1 188 ? -4.694 2.662 13.955 1.00 93.31 188 MET A O 1
ATOM 1453 N N . MET A 1 189 ? -6.104 4.073 12.980 1.00 94.38 189 MET A N 1
ATOM 1454 C CA . MET A 1 189 ? -6.960 4.193 14.167 1.00 94.38 189 MET A CA 1
ATOM 1455 C C . MET A 1 189 ? -7.515 2.849 14.651 1.00 94.38 189 MET A C 1
ATOM 1457 O O . MET A 1 189 ? -7.631 2.640 15.858 1.00 94.38 189 MET A O 1
ATOM 1461 N N . THR A 1 190 ? -7.824 1.933 13.732 1.00 94.50 190 THR A N 1
ATOM 1462 C CA . THR A 1 190 ? -8.434 0.633 14.051 1.00 94.50 190 THR A CA 1
ATOM 1463 C C . THR A 1 190 ? -7.586 -0.211 15.023 1.00 94.50 190 THR A C 1
ATOM 1465 O O . THR A 1 190 ? -8.071 -0.493 16.123 1.00 94.50 190 THR A O 1
ATOM 1468 N N . PRO A 1 191 ? -6.327 -0.589 14.708 1.00 96.50 191 PRO A N 1
ATOM 1469 C CA . PRO A 1 191 ? -5.500 -1.377 15.621 1.00 96.50 191 PRO A CA 1
ATOM 1470 C C . PRO A 1 191 ? -5.169 -0.624 16.912 1.00 96.50 191 PRO A C 1
ATOM 1472 O O . PRO A 1 191 ? -5.151 -1.236 17.976 1.00 96.50 191 PRO A O 1
ATOM 1475 N N . TRP A 1 192 ? -4.955 0.693 16.853 1.00 97.25 192 TRP A N 1
ATOM 1476 C CA . TRP A 1 192 ? -4.640 1.485 18.044 1.00 97.25 192 TRP A CA 1
ATOM 1477 C C . TRP A 1 192 ? -5.791 1.487 19.055 1.00 97.25 192 TRP A C 1
ATOM 1479 O O . TRP A 1 192 ? -5.580 1.173 20.227 1.00 97.25 192 TRP A O 1
ATOM 1489 N N . LEU A 1 193 ? -7.016 1.788 18.614 1.00 97.12 193 LEU A N 1
ATOM 1490 C CA . LEU A 1 193 ? -8.193 1.800 19.489 1.00 97.12 193 LEU A CA 1
ATOM 1491 C C . LEU A 1 193 ? -8.499 0.412 20.053 1.00 97.12 193 LEU A C 1
ATOM 1493 O O . LEU A 1 193 ? -8.763 0.279 21.250 1.00 97.12 193 LEU A O 1
ATOM 1497 N N . PHE A 1 194 ? -8.418 -0.620 19.210 1.00 97.56 194 PHE A N 1
ATOM 1498 C CA . PHE A 1 194 ? -8.688 -1.990 19.627 1.00 97.56 194 PHE A CA 1
ATOM 1499 C C . PHE A 1 194 ? -7.669 -2.482 20.664 1.00 97.56 194 PHE A C 1
ATOM 1501 O O . PHE A 1 194 ? -8.060 -2.962 21.727 1.00 97.56 194 PHE A O 1
ATOM 1508 N N . MET A 1 195 ? -6.367 -2.310 20.406 1.00 98.12 195 MET A N 1
ATOM 1509 C CA . MET A 1 195 ? -5.313 -2.804 21.299 1.00 98.12 195 MET A CA 1
ATOM 1510 C C . MET A 1 195 ? -5.265 -2.046 22.628 1.00 98.12 195 MET A C 1
ATOM 1512 O O . MET A 1 195 ? -5.086 -2.670 23.677 1.00 98.12 195 MET A O 1
ATOM 1516 N N . MET A 1 196 ? -5.470 -0.723 22.619 1.00 98.31 196 MET A N 1
ATOM 1517 C CA . MET A 1 196 ? -5.571 0.055 23.860 1.00 98.31 196 MET A CA 1
ATOM 1518 C C . MET A 1 196 ? -6.792 -0.366 24.681 1.00 98.31 196 MET A C 1
ATOM 1520 O O . MET A 1 196 ? -6.668 -0.606 25.881 1.00 98.31 196 MET A O 1
ATOM 1524 N N . GLY A 1 197 ? -7.957 -0.505 24.041 1.00 97.88 197 GLY A N 1
ATOM 1525 C CA . GLY A 1 197 ? -9.180 -0.935 24.713 1.00 97.88 197 GLY A CA 1
ATOM 1526 C C . GLY A 1 197 ? -9.065 -2.338 25.313 1.00 97.88 197 GLY A C 1
ATOM 1527 O O . GLY A 1 197 ? -9.422 -2.538 26.476 1.00 97.88 197 GLY A O 1
ATOM 1528 N N . PHE A 1 198 ? -8.491 -3.281 24.560 1.00 98.06 198 PHE A N 1
ATOM 1529 C CA . PHE A 1 198 ? -8.215 -4.639 25.029 1.00 98.06 198 PHE A CA 1
ATOM 1530 C C . PHE A 1 198 ? -7.265 -4.642 26.230 1.00 98.06 198 PHE A C 1
ATOM 1532 O O . PHE A 1 198 ? -7.568 -5.260 27.249 1.00 98.06 198 PHE A O 1
ATOM 1539 N N . SER A 1 199 ? -6.153 -3.905 26.144 1.00 98.25 199 SER A N 1
ATOM 1540 C CA . SER A 1 199 ? -5.152 -3.841 27.216 1.00 98.25 199 SER A CA 1
ATOM 1541 C C . SER A 1 199 ? -5.747 -3.282 28.508 1.00 98.25 199 SER A C 1
ATOM 1543 O O . SER A 1 199 ? -5.574 -3.881 29.562 1.00 98.25 199 SER A O 1
ATOM 1545 N N . ILE A 1 200 ? -6.511 -2.186 28.434 1.00 98.12 200 ILE A N 1
ATOM 1546 C CA . ILE A 1 200 ? -7.160 -1.580 29.608 1.00 98.12 200 ILE A CA 1
ATOM 1547 C C . ILE A 1 200 ? -8.179 -2.541 30.233 1.00 98.12 200 ILE A C 1
ATOM 1549 O O . ILE A 1 200 ? -8.185 -2.721 31.452 1.00 98.12 200 ILE A O 1
ATOM 1553 N N . ALA A 1 201 ? -9.030 -3.171 29.416 1.00 97.62 201 ALA A N 1
ATOM 1554 C CA . ALA A 1 201 ? -10.034 -4.111 29.908 1.00 97.62 201 ALA A CA 1
ATOM 1555 C C . ALA A 1 201 ? -9.388 -5.336 30.572 1.00 97.62 201 ALA A C 1
ATOM 1557 O O . ALA A 1 201 ? -9.831 -5.768 31.635 1.00 97.62 201 ALA A O 1
ATOM 1558 N N . PHE A 1 202 ? -8.317 -5.866 29.977 1.00 97.31 202 PHE A N 1
ATOM 1559 C CA . PHE A 1 202 ? -7.586 -7.005 30.520 1.00 97.31 202 PHE A CA 1
ATOM 1560 C C . PHE A 1 202 ? -6.833 -6.628 31.801 1.00 97.31 202 PHE A C 1
ATOM 1562 O O . PHE A 1 202 ? -6.951 -7.323 32.803 1.00 97.31 202 PHE A O 1
ATOM 1569 N N . SER A 1 203 ? -6.140 -5.487 31.841 1.00 97.25 203 SER A N 1
ATOM 1570 C CA . SER A 1 203 ? -5.497 -5.002 33.070 1.00 97.25 203 SER A CA 1
ATOM 1571 C C . SER A 1 203 ? -6.494 -4.838 34.218 1.00 97.25 203 SER A C 1
ATOM 1573 O O . SER A 1 203 ? -6.170 -5.190 35.348 1.00 97.25 203 SER A O 1
ATOM 1575 N N . ALA A 1 204 ? -7.715 -4.375 33.938 1.00 96.00 204 ALA A N 1
ATOM 1576 C CA . ALA A 1 204 ? -8.761 -4.246 34.950 1.00 96.00 204 ALA A CA 1
ATOM 1577 C C . ALA A 1 204 ? -9.298 -5.592 35.472 1.00 96.00 204 ALA A C 1
ATOM 1579 O O . ALA A 1 204 ? -9.818 -5.633 36.579 1.00 96.00 204 ALA A O 1
ATOM 1580 N N . LEU A 1 205 ? -9.195 -6.672 34.687 1.00 94.88 205 LEU A N 1
ATOM 1581 C CA . LEU A 1 205 ? -9.610 -8.024 35.085 1.00 94.88 205 LEU A CA 1
ATOM 1582 C C . LEU A 1 205 ? -8.550 -8.766 35.911 1.00 94.88 205 LEU A C 1
ATOM 1584 O O . LEU A 1 205 ? -8.906 -9.641 36.694 1.00 94.88 205 LEU A O 1
ATOM 1588 N N . PHE A 1 206 ? -7.267 -8.459 35.703 1.00 93.88 206 PHE A N 1
ATOM 1589 C CA . PHE A 1 206 ? -6.138 -9.176 36.316 1.00 93.88 206 PHE A CA 1
ATOM 1590 C C . PHE A 1 206 ? -5.453 -8.425 37.466 1.00 93.88 206 PHE A C 1
ATOM 1592 O O . PHE A 1 206 ? -4.477 -8.938 38.016 1.00 93.88 206 PHE A O 1
ATOM 1599 N N . THR A 1 207 ? -5.937 -7.233 37.815 1.00 88.69 207 THR A N 1
ATOM 1600 C CA . THR A 1 207 ? -5.488 -6.472 38.994 1.00 88.69 207 THR A CA 1
ATOM 1601 C C . THR A 1 207 ? -6.444 -6.707 40.153 1.00 88.69 207 THR A C 1
ATOM 1603 O O . THR A 1 207 ? -5.946 -6.904 41.283 1.00 88.69 207 THR A O 1
#